Protein AF-A0A931AX18-F1 (afdb_monomer_lite)

pLDDT: mean 84.77, std 10.72, range [39.94, 97.12]

Sequence (201 aa):
MEMSHFSVTVCLPPTSPQQLREALDAVMAPFDINATDDWNPDGQWDRWCIDAGDEDRFAVRPEYDGDPRLILQATCPNGDPRGRLPLRCDGGPRGLLDFHATREAAVGRARARWQAEQEDFARLVADYPSAEPLTAFLERHRGSSGGYPREQAVADHHAQPLVRALSHRSAWDRYPHLGLWVLGPDSDPITRFTRDPQADL

Organism: NCBI:txid2789292

Foldseek 3Di:
DPDDDDDDDDDDDDDALVCVVVRCCVVQLLQAQVNDPVGRPNHDDPDDDQACDLQQFFFFDQVCWPPNQFAADQADPVRHGRDDDTRGGSDGPPVGTDVVVSVVSVVVVVVVLLVLLLVLLVVLCVVFPDADWLVVLVVVCVPDPPPRHNLNSLVVRCPGPSNVCLQDPVSCVVRVSNDDDNQDSPRTVNCVNPDDPVVPD

Structure (mmCIF, N/CA/C/O backbone):
data_AF-A0A931AX18-F1
#
_entry.id   AF-A0A931AX18-F1
#
loop_
_atom_site.group_PDB
_atom_site.id
_atom_site.type_symbol
_atom_site.label_atom_id
_atom_site.label_alt_id
_atom_site.label_comp_id
_atom_site.label_asym_id
_atom_site.label_entity_id
_atom_site.label_seq_id
_atom_site.pdbx_PDB_ins_code
_atom_site.Cartn_x
_atom_site.Cartn_y
_atom_site.Cartn_z
_atom_site.occupancy
_atom_site.B_iso_or_equiv
_atom_site.auth_seq_id
_atom_site.auth_comp_id
_atom_site.auth_asym_id
_atom_site.auth_atom_id
_atom_site.pdbx_PDB_model_num
ATOM 1 N N . MET A 1 1 ? 9.719 20.079 1.136 1.00 39.94 1 MET A N 1
ATOM 2 C CA . MET A 1 1 ? 9.992 19.009 2.111 1.00 39.94 1 MET A CA 1
ATOM 3 C C . MET A 1 1 ? 9.111 17.850 1.724 1.00 39.94 1 MET A C 1
ATOM 5 O O . MET A 1 1 ? 7.904 18.031 1.654 1.00 39.94 1 MET A O 1
ATOM 9 N N . GLU A 1 2 ? 9.712 16.734 1.346 1.00 40.12 2 GLU A N 1
ATOM 10 C CA . GLU A 1 2 ? 8.988 15.488 1.119 1.00 40.12 2 GLU A CA 1
ATOM 11 C C . GLU A 1 2 ? 8.571 14.963 2.501 1.00 40.12 2 GLU A C 1
ATOM 13 O O . GLU A 1 2 ? 9.421 14.783 3.369 1.00 40.12 2 GLU A O 1
ATOM 18 N N . MET A 1 3 ? 7.264 14.855 2.751 1.00 52.56 3 MET A N 1
ATOM 19 C CA . MET A 1 3 ? 6.732 14.348 4.019 1.00 52.56 3 MET A CA 1
ATOM 20 C C . MET A 1 3 ? 6.848 12.826 3.985 1.00 52.56 3 MET A C 1
ATOM 22 O O . MET A 1 3 ? 6.086 12.153 3.289 1.00 52.56 3 MET A O 1
ATOM 26 N N . SER A 1 4 ? 7.832 12.277 4.690 1.00 68.75 4 SER A N 1
ATOM 27 C CA . SER A 1 4 ? 7.967 10.832 4.844 1.00 68.75 4 SER A CA 1
ATOM 28 C C . SER A 1 4 ? 6.885 10.322 5.798 1.00 68.75 4 SER A C 1
ATOM 30 O O . SER A 1 4 ? 6.943 10.579 6.998 1.00 68.75 4 SER A O 1
ATOM 32 N N . HIS A 1 5 ? 5.904 9.590 5.277 1.00 69.56 5 HIS A N 1
ATOM 33 C CA . HIS A 1 5 ? 4.962 8.833 6.098 1.00 69.56 5 HIS A CA 1
ATOM 34 C C . HIS A 1 5 ? 5.502 7.419 6.313 1.00 69.56 5 HIS A C 1
ATOM 36 O O . HIS A 1 5 ? 6.007 6.796 5.379 1.00 69.56 5 HIS A O 1
ATOM 42 N N . PHE A 1 6 ? 5.363 6.889 7.525 1.00 75.19 6 PHE A N 1
ATOM 43 C CA . PHE A 1 6 ? 5.688 5.499 7.826 1.00 75.19 6 PHE A CA 1
ATOM 44 C C . PHE A 1 6 ? 4.586 4.864 8.671 1.00 75.19 6 PHE A C 1
ATOM 46 O O . PHE A 1 6 ? 3.972 5.508 9.520 1.00 75.19 6 PHE A O 1
ATOM 53 N N . SER A 1 7 ? 4.315 3.588 8.412 1.00 78.56 7 SER A N 1
ATOM 54 C CA . SER A 1 7 ? 3.348 2.806 9.178 1.00 78.56 7 SER A CA 1
ATOM 55 C C . SER A 1 7 ? 4.063 2.072 10.306 1.00 78.56 7 SER A C 1
ATOM 57 O O . SER A 1 7 ? 5.027 1.346 10.065 1.00 78.56 7 SER A O 1
ATOM 59 N N . VAL A 1 8 ? 3.563 2.220 11.531 1.00 78.94 8 VAL A N 1
ATOM 60 C CA . VAL A 1 8 ? 4.027 1.459 12.698 1.00 78.94 8 VAL A CA 1
ATOM 61 C C . VAL A 1 8 ? 2.924 0.534 13.193 1.00 78.94 8 VAL A C 1
ATOM 63 O O . VAL A 1 8 ? 1.744 0.876 13.157 1.00 78.94 8 VAL A O 1
ATOM 66 N N . THR A 1 9 ? 3.306 -0.649 13.668 1.00 81.50 9 THR A N 1
ATOM 67 C CA . THR A 1 9 ? 2.391 -1.553 14.375 1.00 81.50 9 THR A CA 1
ATOM 68 C C . THR A 1 9 ? 2.680 -1.471 15.865 1.00 81.50 9 THR A C 1
ATOM 70 O O . THR A 1 9 ? 3.796 -1.756 16.293 1.00 81.50 9 THR A O 1
ATOM 73 N N . VAL A 1 10 ? 1.669 -1.112 16.656 1.00 80.06 10 VAL A N 1
ATOM 74 C CA . VAL A 1 10 ? 1.776 -0.993 18.114 1.00 80.06 10 VAL A CA 1
ATOM 75 C C . VAL A 1 10 ? 0.954 -2.093 18.781 1.00 80.06 10 VAL A C 1
ATOM 77 O O . VAL A 1 10 ? -0.206 -2.310 18.436 1.00 80.06 10 VAL A O 1
ATOM 80 N N . CYS A 1 11 ? 1.552 -2.787 19.750 1.00 78.19 11 CYS A N 1
ATOM 81 C CA . CYS A 1 11 ? 0.862 -3.774 20.579 1.00 78.19 11 CYS A CA 1
ATOM 82 C C . CYS A 1 11 ? 0.547 -3.160 21.944 1.00 78.19 11 CYS A C 1
ATOM 84 O O . CYS A 1 11 ? 1.459 -2.852 22.707 1.00 78.19 11 CYS A O 1
ATOM 86 N N . LEU A 1 12 ? -0.739 -3.006 22.254 1.00 83.06 12 LEU A N 1
ATOM 87 C CA . LEU A 1 12 ? -1.209 -2.485 23.537 1.00 83.06 12 LEU A CA 1
ATOM 88 C C . LEU A 1 12 ? -1.760 -3.617 24.418 1.00 83.06 12 LEU A C 1
ATOM 90 O O . LEU A 1 12 ? -2.259 -4.617 23.886 1.00 83.06 12 LEU A O 1
ATOM 94 N N . PRO A 1 13 ? -1.715 -3.478 25.758 1.00 84.44 13 PRO A N 1
ATOM 95 C CA . PRO A 1 13 ? -2.526 -4.317 26.638 1.00 84.44 13 PRO A CA 1
ATOM 96 C C . PRO A 1 13 ? -4.025 -4.138 26.318 1.00 84.44 13 PRO A C 1
ATOM 98 O O . PRO A 1 13 ? -4.392 -3.254 25.546 1.00 84.44 13 PRO A O 1
ATOM 101 N N . PRO A 1 14 ? -4.929 -4.955 26.890 1.00 83.25 14 PRO A N 1
ATOM 102 C CA . PRO A 1 14 ? -6.364 -4.739 26.728 1.00 83.25 14 PRO A CA 1
ATOM 103 C C . PRO A 1 14 ? -6.768 -3.312 27.140 1.00 83.25 14 PRO A C 1
ATOM 105 O O . PRO A 1 14 ? -6.784 -2.978 28.323 1.00 83.25 14 PRO A O 1
ATOM 108 N N . THR A 1 15 ? -7.094 -2.476 26.154 1.00 85.88 15 THR A N 1
ATOM 109 C CA . THR A 1 15 ? -7.413 -1.054 26.330 1.00 85.88 15 THR A CA 1
ATOM 110 C C . THR A 1 15 ? -8.822 -0.785 25.817 1.00 85.88 15 THR A C 1
ATOM 112 O O . THR A 1 15 ? -9.213 -1.271 24.753 1.00 85.88 15 THR A O 1
ATOM 115 N N . SER A 1 16 ? -9.609 -0.024 26.579 1.00 85.44 16 SER A N 1
ATOM 116 C CA . SER A 1 16 ? -10.924 0.416 26.111 1.00 85.44 16 SER A CA 1
ATOM 117 C C . SER A 1 16 ? -10.768 1.405 24.944 1.00 85.44 16 SER A C 1
ATOM 119 O O . SER A 1 16 ? -9.814 2.184 24.936 1.00 85.44 16 SER A O 1
ATOM 121 N N . PRO A 1 17 ? -11.690 1.443 23.968 1.00 83.38 17 PRO A N 1
ATOM 122 C CA . PRO A 1 17 ? -11.614 2.410 22.870 1.00 83.38 17 PRO A CA 1
ATOM 123 C C . PRO A 1 17 ? -11.510 3.864 23.347 1.00 83.38 17 PRO A C 1
ATOM 125 O O . PRO A 1 17 ? -10.860 4.676 22.697 1.00 83.38 17 PRO A O 1
ATOM 128 N N . GLN A 1 18 ? -12.112 4.188 24.496 1.00 84.88 18 GLN A N 1
ATOM 129 C CA . GLN A 1 18 ? -12.074 5.524 25.095 1.00 84.88 18 GLN A CA 1
ATOM 130 C C . GLN A 1 18 ? -10.668 5.911 25.580 1.00 84.88 18 GLN A C 1
ATOM 132 O O . GLN A 1 18 ? -10.305 7.079 25.511 1.00 84.88 18 GLN A O 1
ATOM 137 N N . GLN A 1 19 ? -9.875 4.939 26.037 1.00 89.81 19 GLN A N 1
ATOM 138 C CA . GLN A 1 19 ? -8.502 5.136 26.523 1.00 89.81 19 GLN A CA 1
ATOM 139 C C . GLN A 1 19 ? -7.447 4.880 25.442 1.00 89.81 19 GLN A C 1
ATOM 141 O O . GLN A 1 19 ? -6.260 5.083 25.673 1.00 89.81 19 GLN A O 1
ATOM 146 N N . LEU A 1 20 ? -7.858 4.409 24.261 1.00 88.50 20 LEU A N 1
ATOM 147 C CA . LEU A 1 20 ? -6.939 3.991 23.208 1.00 88.50 20 LEU A CA 1
ATO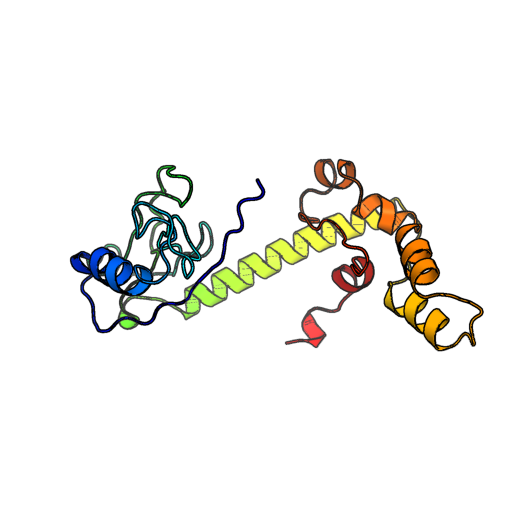M 148 C C . LEU A 1 20 ? -5.992 5.113 22.783 1.00 88.50 20 LEU A C 1
ATOM 150 O O . LEU A 1 20 ? -4.806 4.862 22.597 1.00 88.50 20 LEU A O 1
ATOM 154 N N . ARG A 1 21 ? -6.508 6.339 22.633 1.00 89.25 21 ARG A N 1
ATOM 155 C CA . ARG A 1 21 ? -5.678 7.479 22.229 1.00 89.25 21 ARG A CA 1
ATOM 156 C C . ARG A 1 21 ? -4.628 7.806 23.288 1.00 89.25 21 ARG A C 1
ATOM 158 O O . ARG A 1 21 ? -3.467 7.890 22.933 1.00 89.25 21 ARG A O 1
ATOM 165 N N . GLU A 1 22 ? -5.013 7.857 24.560 1.00 91.44 22 GLU A N 1
ATOM 166 C CA . GLU A 1 22 ? -4.081 8.074 25.674 1.00 91.44 22 GLU A CA 1
ATOM 167 C C . GLU A 1 22 ? -3.009 6.972 25.754 1.00 91.44 22 GLU A C 1
ATOM 169 O O . GLU A 1 22 ? -1.826 7.255 25.923 1.00 91.44 22 GLU A O 1
ATOM 174 N N . ALA A 1 23 ? -3.402 5.707 25.575 1.00 93.06 23 ALA A N 1
ATOM 175 C CA . ALA A 1 23 ? -2.461 4.591 25.568 1.00 93.06 23 ALA A CA 1
ATOM 176 C C . ALA A 1 23 ? -1.478 4.660 24.387 1.00 93.06 23 ALA A C 1
ATOM 178 O O . ALA A 1 23 ? -0.300 4.346 24.550 1.00 93.06 23 ALA A O 1
ATOM 179 N N . LEU A 1 24 ? -1.947 5.077 23.206 1.00 91.69 24 LEU A N 1
ATOM 180 C CA . LEU A 1 24 ? -1.084 5.306 22.049 1.00 91.69 24 LEU A CA 1
ATOM 181 C C . LEU A 1 24 ? -0.168 6.508 22.261 1.00 91.69 24 LEU A C 1
ATOM 183 O O . LEU A 1 24 ? 1.020 6.375 22.002 1.00 91.69 24 LEU A O 1
ATOM 187 N N . ASP A 1 25 ? -0.676 7.625 22.785 1.00 91.50 25 ASP A N 1
ATOM 188 C CA . ASP A 1 25 ? 0.137 8.797 23.125 1.00 91.50 25 ASP A CA 1
ATOM 189 C C . ASP A 1 25 ? 1.286 8.395 24.057 1.00 91.50 25 ASP A C 1
ATOM 191 O O . ASP A 1 25 ? 2.440 8.705 23.778 1.00 91.50 25 ASP A O 1
ATOM 195 N N . ALA A 1 26 ? 1.006 7.610 25.101 1.00 92.38 26 ALA A N 1
ATOM 196 C CA . ALA A 1 26 ? 2.028 7.140 26.034 1.00 92.38 26 ALA A CA 1
ATOM 197 C C . ALA A 1 26 ? 3.098 6.246 25.378 1.00 92.38 26 ALA A C 1
ATOM 199 O O . ALA A 1 26 ? 4.279 6.363 25.701 1.00 92.38 26 ALA A O 1
ATOM 200 N N . VAL A 1 27 ? 2.706 5.351 24.464 1.00 91.75 27 VAL A N 1
ATOM 201 C CA . VAL A 1 27 ? 3.651 4.456 23.769 1.00 91.75 27 VAL A CA 1
ATOM 202 C C . VAL A 1 27 ? 4.451 5.190 22.698 1.00 91.75 27 VAL A C 1
ATOM 204 O O . VAL A 1 27 ? 5.619 4.873 22.476 1.00 91.75 27 VAL A O 1
ATOM 207 N N . MET A 1 28 ? 3.832 6.160 22.032 1.00 90.44 28 MET A N 1
ATOM 208 C CA . MET A 1 28 ? 4.456 6.909 20.951 1.00 90.44 28 MET A CA 1
ATOM 209 C C . MET A 1 28 ? 5.371 8.016 21.483 1.00 90.44 28 MET A C 1
ATOM 211 O O . MET A 1 28 ? 6.372 8.306 20.827 1.00 90.44 28 MET A O 1
ATOM 215 N N . ALA A 1 29 ? 5.067 8.603 22.651 1.00 90.69 29 ALA A N 1
ATOM 216 C CA . ALA A 1 29 ? 5.736 9.779 23.224 1.00 90.69 29 ALA A CA 1
ATOM 217 C C . ALA A 1 29 ? 7.278 9.769 23.177 1.00 90.69 29 ALA A C 1
ATOM 219 O O . ALA A 1 29 ? 7.846 10.809 22.851 1.00 90.69 29 ALA A O 1
ATOM 220 N N . PRO A 1 30 ? 7.988 8.648 23.432 1.00 89.12 30 PRO A N 1
ATOM 221 C CA . PRO A 1 30 ? 9.452 8.630 23.349 1.00 89.12 30 PRO A CA 1
ATOM 222 C C . PRO A 1 30 ? 10.014 8.993 21.966 1.00 89.12 30 PRO A C 1
ATOM 224 O O . PRO A 1 30 ? 11.158 9.427 21.868 1.00 89.12 30 PRO A O 1
ATOM 227 N N . PHE A 1 31 ? 9.219 8.821 20.908 1.00 89.00 31 PHE A N 1
ATOM 228 C CA . PHE A 1 31 ? 9.617 9.066 19.524 1.00 89.00 31 PHE A CA 1
ATOM 229 C C . PHE A 1 31 ? 9.016 10.362 18.950 1.00 89.00 31 PHE A C 1
ATOM 231 O O . PHE A 1 31 ? 9.147 10.598 17.749 1.00 89.00 31 PHE A O 1
ATOM 238 N N . ASP A 1 32 ? 8.362 11.195 19.766 1.00 90.12 32 ASP A N 1
ATOM 239 C CA . ASP A 1 32 ? 7.863 12.504 19.330 1.00 90.12 32 ASP A CA 1
ATOM 240 C C . ASP A 1 32 ? 9.031 13.485 19.189 1.00 90.12 32 ASP A C 1
ATOM 242 O O . ASP A 1 32 ? 9.752 13.755 20.153 1.00 90.12 32 ASP A O 1
ATOM 246 N N . ILE A 1 33 ? 9.218 14.037 17.993 1.00 89.62 33 ILE A N 1
ATOM 247 C CA . ILE A 1 33 ? 10.240 15.042 17.688 1.00 89.62 33 ILE A CA 1
ATOM 248 C C . ILE A 1 33 ? 9.994 16.366 18.426 1.00 89.62 33 ILE A C 1
ATOM 250 O O . ILE A 1 33 ? 10.937 17.115 18.684 1.00 89.62 33 ILE A O 1
ATOM 254 N N . ASN A 1 34 ? 8.740 16.618 18.808 1.00 88.88 34 ASN A N 1
ATOM 255 C CA . ASN A 1 34 ? 8.285 17.801 19.531 1.00 88.88 34 ASN A CA 1
ATOM 256 C C . ASN A 1 34 ? 8.182 17.565 21.051 1.00 88.88 34 ASN A C 1
ATOM 258 O O . ASN A 1 34 ? 7.614 18.397 21.754 1.00 88.88 34 ASN A O 1
ATOM 262 N N . ALA A 1 35 ? 8.704 16.446 21.579 1.00 86.12 35 ALA A N 1
ATOM 263 C CA . ALA A 1 35 ? 8.615 16.119 23.010 1.00 86.12 35 ALA A CA 1
ATOM 264 C C . ALA A 1 35 ? 9.348 17.110 23.935 1.00 86.12 35 ALA A C 1
ATOM 266 O O . ALA A 1 35 ? 9.103 17.122 25.142 1.00 86.12 35 ALA A O 1
ATOM 267 N N . THR A 1 36 ? 10.281 17.897 23.399 1.00 82.50 36 THR A N 1
ATOM 268 C CA . THR A 1 36 ? 11.092 18.869 24.139 1.00 82.50 36 THR A CA 1
ATOM 269 C C . THR A 1 36 ? 10.997 20.248 23.491 1.00 82.50 36 THR A C 1
ATOM 271 O O . THR A 1 36 ? 10.753 20.362 22.289 1.00 82.50 36 THR A O 1
ATOM 274 N N . ASP A 1 37 ? 11.247 21.298 24.279 1.00 81.50 37 ASP A N 1
ATOM 275 C CA . ASP A 1 37 ? 11.246 22.687 23.790 1.00 81.50 37 ASP A CA 1
ATOM 276 C C . ASP A 1 37 ? 12.308 22.926 22.695 1.00 81.50 37 ASP A C 1
ATOM 278 O O . ASP A 1 37 ? 12.097 23.725 21.784 1.00 81.50 37 ASP A O 1
ATOM 282 N N . ASP A 1 38 ? 13.423 22.189 22.762 1.00 78.88 38 ASP A N 1
ATOM 283 C CA . ASP A 1 38 ? 14.613 22.368 21.921 1.00 78.88 38 ASP A CA 1
ATOM 284 C C . ASP A 1 38 ? 14.852 21.208 20.931 1.00 78.88 38 ASP A C 1
ATOM 286 O O . ASP A 1 38 ? 15.988 21.029 20.493 1.00 78.88 38 ASP A O 1
ATOM 290 N N . TRP A 1 39 ? 13.804 20.449 20.561 1.00 82.06 39 TRP A N 1
ATOM 291 C CA . TRP A 1 39 ? 13.826 19.277 19.656 1.00 82.06 39 TRP A CA 1
ATOM 292 C C . TRP A 1 39 ? 14.352 17.966 20.283 1.00 82.06 39 TRP A C 1
ATOM 294 O O . TRP A 1 39 ? 15.377 17.936 20.971 1.00 82.06 39 TRP A O 1
ATOM 304 N N . ASN A 1 40 ? 13.625 16.858 20.068 1.00 84.75 40 ASN A N 1
ATOM 305 C CA . ASN A 1 40 ? 13.980 15.533 20.592 1.00 84.75 40 ASN A CA 1
ATOM 306 C C . ASN A 1 40 ? 14.910 14.790 19.611 1.00 84.75 40 ASN A C 1
ATOM 308 O O . ASN A 1 40 ? 14.454 14.421 18.524 1.00 84.75 40 ASN A O 1
ATOM 312 N N . PRO A 1 41 ? 16.174 14.504 19.983 1.00 84.00 41 PRO A N 1
ATOM 313 C CA . PRO A 1 41 ? 17.134 13.848 19.096 1.00 84.00 41 PRO A CA 1
ATOM 314 C C . PRO A 1 41 ? 16.797 12.401 18.736 1.00 84.00 41 PRO A C 1
ATOM 316 O O . PRO A 1 41 ? 17.261 11.920 17.704 1.00 84.00 41 PRO A O 1
ATOM 319 N N . ASP A 1 42 ? 15.982 11.730 19.549 1.00 84.38 42 ASP A N 1
ATOM 320 C CA . ASP A 1 42 ? 15.505 10.368 19.290 1.00 84.38 42 ASP A CA 1
ATOM 321 C C . ASP A 1 42 ? 14.116 10.356 18.620 1.00 84.38 42 ASP A C 1
ATOM 323 O O . ASP A 1 42 ? 13.555 9.292 18.330 1.00 84.38 42 ASP A O 1
ATOM 327 N N . GLY A 1 43 ? 13.554 11.543 18.367 1.00 83.56 43 GLY A N 1
ATOM 328 C CA . GLY A 1 43 ? 12.257 11.730 17.741 1.00 83.56 43 GLY A CA 1
ATOM 329 C C . GLY A 1 43 ? 12.249 11.307 16.273 1.00 83.56 43 GLY A C 1
ATOM 330 O O . GLY A 1 43 ? 13.167 11.600 15.509 1.00 83.56 43 GLY A O 1
ATOM 331 N N . GLN A 1 44 ? 11.187 10.619 15.866 1.00 86.44 44 GLN A N 1
ATOM 332 C CA . GLN A 1 44 ? 11.000 10.101 14.507 1.00 86.44 44 GLN A CA 1
ATOM 333 C C . GLN A 1 44 ? 9.693 10.568 13.868 1.00 86.44 44 GLN A C 1
ATOM 335 O O . GLN A 1 44 ? 9.537 10.448 12.655 1.00 86.44 44 GLN A O 1
ATOM 340 N N . TRP A 1 45 ? 8.752 11.091 14.653 1.00 86.75 45 TRP A N 1
ATOM 341 C CA . TRP A 1 45 ? 7.466 11.578 14.165 1.00 86.75 45 TRP A CA 1
ATOM 342 C C . TRP A 1 45 ? 7.118 12.924 14.794 1.00 86.75 45 TRP A C 1
ATOM 344 O O . TRP A 1 45 ? 7.524 13.219 15.909 1.00 86.75 45 TRP A O 1
ATOM 354 N N . ASP A 1 46 ? 6.340 13.727 14.078 1.00 84.81 46 ASP A N 1
ATOM 355 C CA . ASP A 1 46 ? 5.758 14.992 14.542 1.00 84.81 46 ASP A CA 1
ATOM 356 C C . ASP A 1 46 ? 4.235 14.905 14.736 1.00 84.81 46 ASP A C 1
ATOM 358 O O . ASP A 1 46 ? 3.635 15.722 15.434 1.00 84.81 46 ASP A O 1
ATOM 362 N N . ARG A 1 47 ? 3.600 13.887 14.140 1.00 86.06 47 ARG A N 1
ATOM 363 C CA . ARG A 1 47 ? 2.199 13.524 14.350 1.00 86.06 47 ARG A CA 1
ATOM 364 C C . ARG A 1 47 ? 1.948 12.035 14.104 1.00 86.06 47 ARG A C 1
ATOM 366 O O . ARG A 1 47 ? 2.565 11.424 13.235 1.00 86.06 47 ARG A O 1
ATOM 373 N N . TRP A 1 48 ? 0.944 11.476 14.783 1.00 87.50 48 TRP A N 1
ATOM 374 C CA . TRP A 1 48 ? 0.410 10.143 14.493 1.00 87.50 48 TRP A CA 1
ATOM 375 C C . TRP A 1 48 ? -1.122 10.147 14.338 1.00 87.50 48 TRP A C 1
ATOM 377 O O . TRP A 1 48 ? -1.831 11.054 14.782 1.00 87.50 48 TRP A O 1
ATOM 387 N N . CYS A 1 49 ? -1.650 9.117 13.677 1.00 85.94 49 CYS A N 1
ATOM 388 C CA . CYS A 1 49 ? -3.079 8.806 13.642 1.00 85.94 49 CYS A CA 1
ATOM 389 C C . CYS A 1 49 ? -3.269 7.285 13.562 1.00 85.94 49 CYS A C 1
ATOM 391 O O . CYS A 1 49 ? -2.372 6.573 13.116 1.00 85.94 49 CYS A O 1
ATOM 393 N N . ILE A 1 50 ? -4.418 6.781 14.018 1.00 86.00 50 ILE A N 1
ATOM 394 C CA . ILE A 1 50 ? -4.812 5.401 13.717 1.00 86.00 50 ILE A CA 1
ATOM 395 C C . ILE A 1 50 ? -5.350 5.413 12.297 1.00 86.00 50 ILE A C 1
ATOM 397 O O . ILE A 1 50 ? -6.225 6.217 11.988 1.00 86.00 50 ILE A O 1
ATOM 401 N N . ASP A 1 51 ? -4.869 4.511 11.460 1.00 80.38 51 ASP A N 1
ATOM 402 C CA . ASP A 1 51 ? -5.420 4.349 10.130 1.00 80.38 51 ASP A CA 1
ATOM 403 C C . ASP A 1 51 ? -5.407 2.875 9.732 1.00 80.38 51 ASP A C 1
ATOM 405 O O . ASP A 1 51 ? -4.389 2.199 9.861 1.00 80.38 51 ASP A O 1
ATOM 409 N N . ALA A 1 52 ? -6.551 2.382 9.261 1.00 74.81 52 ALA A N 1
ATOM 410 C CA . ALA A 1 52 ? -6.652 1.090 8.593 1.00 74.81 52 ALA A CA 1
ATOM 411 C C . ALA A 1 52 ? -6.629 1.237 7.062 1.00 74.81 52 ALA A C 1
ATOM 413 O O . ALA A 1 52 ? -6.899 0.266 6.373 1.00 74.81 52 ALA A O 1
ATOM 414 N N . GLY A 1 53 ? -6.338 2.433 6.539 1.00 69.94 53 GLY A N 1
ATOM 415 C CA . GLY A 1 53 ? -6.433 2.802 5.129 1.00 69.94 53 GLY A CA 1
ATOM 416 C C . GLY A 1 53 ? -7.865 3.161 4.720 1.00 69.94 53 GLY A C 1
ATOM 417 O O . GLY A 1 53 ? -8.842 2.647 5.269 1.00 69.94 53 GLY A O 1
ATOM 418 N N . ASP A 1 54 ? -8.015 4.064 3.747 1.00 63.97 54 ASP A N 1
ATOM 419 C CA . ASP A 1 54 ? -9.340 4.536 3.312 1.00 63.97 54 ASP A CA 1
ATOM 420 C C . ASP A 1 54 ? -10.187 3.437 2.660 1.00 63.97 54 ASP A C 1
ATOM 422 O O . ASP A 1 54 ? -11.396 3.374 2.897 1.00 63.97 54 ASP A O 1
ATOM 426 N N . GLU A 1 55 ? -9.547 2.523 1.930 1.00 65.25 55 GLU A N 1
ATOM 427 C CA . GLU A 1 55 ? -10.189 1.359 1.304 1.00 65.25 55 GLU A CA 1
ATOM 428 C C . GLU A 1 55 ? -9.981 0.051 2.088 1.00 65.25 55 GLU A C 1
ATOM 430 O O . GLU A 1 55 ? -10.621 -0.964 1.797 1.00 65.25 55 GLU A O 1
ATOM 435 N N . ASP A 1 56 ? -9.113 0.072 3.102 1.00 72.56 56 ASP A N 1
ATOM 436 C CA . ASP A 1 56 ? -8.568 -1.118 3.768 1.00 72.56 56 ASP A CA 1
ATOM 437 C C . ASP A 1 56 ? -9.106 -1.338 5.192 1.00 72.56 56 ASP A C 1
ATOM 439 O O . ASP A 1 56 ? -8.663 -2.239 5.908 1.00 72.56 56 ASP A O 1
ATOM 443 N N . ARG A 1 57 ? -10.145 -0.585 5.579 1.00 88.44 57 ARG A N 1
ATOM 444 C CA . ARG A 1 57 ? -10.835 -0.764 6.864 1.00 88.44 57 ARG A CA 1
ATOM 445 C C . ARG A 1 57 ? -11.287 -2.208 7.075 1.00 88.44 57 ARG A C 1
ATOM 447 O O . ARG A 1 57 ? -11.809 -2.862 6.167 1.00 88.44 57 ARG A O 1
ATOM 454 N N . PHE A 1 58 ? -11.157 -2.675 8.313 1.00 91.94 58 PHE A N 1
ATOM 455 C CA . PHE A 1 58 ? -11.541 -4.026 8.702 1.00 91.94 58 PHE A CA 1
ATOM 456 C C . PHE A 1 58 ? -13.041 -4.232 8.531 1.00 91.94 58 PHE A C 1
ATOM 458 O O . PHE A 1 58 ? -13.845 -3.386 8.930 1.00 91.94 58 PHE A O 1
ATOM 465 N N . ALA A 1 59 ? -13.420 -5.377 7.967 1.00 94.44 59 ALA A N 1
ATOM 466 C CA . ALA A 1 59 ? -14.804 -5.813 7.969 1.00 94.44 59 ALA A CA 1
ATOM 467 C C . ALA A 1 59 ? -15.251 -6.133 9.400 1.00 94.44 59 ALA A C 1
ATOM 469 O O . ALA A 1 59 ? -14.527 -6.761 10.175 1.00 94.44 59 ALA A O 1
ATOM 470 N N . VAL A 1 60 ? -16.459 -5.694 9.735 1.00 95.81 60 VAL A N 1
ATOM 471 C CA . VAL A 1 60 ? -17.129 -5.972 11.007 1.00 95.81 60 VAL A CA 1
ATOM 472 C C . VAL A 1 60 ? -18.123 -7.100 10.773 1.00 95.81 60 VAL A C 1
ATOM 474 O O . VAL A 1 60 ? -18.806 -7.113 9.746 1.00 95.81 60 VAL A O 1
ATOM 477 N N . ARG A 1 61 ? -18.222 -8.044 11.714 1.00 97.12 61 ARG A N 1
ATOM 478 C CA . ARG A 1 61 ? -19.260 -9.077 11.625 1.00 97.12 61 ARG A CA 1
ATOM 479 C C . ARG A 1 61 ? -20.645 -8.423 11.738 1.00 97.12 61 ARG A C 1
ATOM 481 O O . ARG A 1 61 ? -20.812 -7.565 12.607 1.00 97.12 61 ARG A O 1
ATOM 488 N N . PRO A 1 62 ? -21.632 -8.802 10.910 1.00 95.81 62 PRO A N 1
ATOM 489 C CA . PRO A 1 62 ? -22.924 -8.113 10.849 1.00 95.81 62 PRO A CA 1
ATOM 490 C C . PRO A 1 62 ? -23.637 -7.935 12.197 1.00 95.81 62 PRO A C 1
ATOM 492 O O . PRO A 1 62 ? -24.249 -6.899 12.437 1.00 95.81 62 PRO A O 1
ATOM 495 N N . GLU A 1 63 ? -23.529 -8.908 13.100 1.00 96.50 63 GLU A N 1
ATOM 496 C CA . GLU A 1 63 ? -24.137 -8.879 14.433 1.00 96.50 63 GLU A CA 1
ATOM 497 C C . GLU A 1 63 ? -23.521 -7.850 15.401 1.00 96.50 63 GLU A C 1
ATOM 499 O O . GLU A 1 63 ? -24.100 -7.583 16.454 1.00 96.50 63 GLU A O 1
ATOM 504 N N . TYR A 1 64 ? -22.368 -7.270 15.057 1.00 96.00 64 TYR A N 1
ATOM 505 C CA . TYR A 1 64 ? -21.669 -6.255 15.852 1.00 96.00 64 TYR A CA 1
ATOM 506 C C . TYR A 1 64 ? -21.633 -4.887 15.169 1.00 96.00 64 TYR A C 1
ATOM 508 O O . TYR A 1 64 ? -20.834 -4.032 15.556 1.00 96.00 64 TYR A O 1
ATOM 516 N N . ASP A 1 65 ? -22.476 -4.655 14.160 1.00 93.06 65 ASP A N 1
ATOM 517 C CA . ASP A 1 65 ? -22.552 -3.342 13.528 1.00 93.06 65 ASP A CA 1
ATOM 518 C C . ASP A 1 65 ? -22.888 -2.255 14.560 1.00 93.06 65 ASP A C 1
ATOM 520 O O . ASP A 1 65 ? -23.853 -2.347 15.320 1.00 93.06 65 ASP A O 1
ATOM 524 N N . GLY A 1 66 ? -22.049 -1.223 14.611 1.00 90.56 66 GLY A N 1
ATOM 525 C CA . GLY A 1 66 ? -22.172 -0.139 15.581 1.00 90.56 66 GLY A CA 1
ATOM 526 C C . GLY A 1 66 ? -21.800 -0.481 17.029 1.00 90.56 66 GLY A C 1
ATOM 527 O O . GLY A 1 66 ? -22.052 0.358 17.894 1.00 90.56 66 GLY A O 1
ATOM 528 N N . ASP A 1 67 ? -21.190 -1.639 17.313 1.00 93.75 67 ASP A N 1
ATOM 529 C CA . ASP A 1 67 ? -20.687 -1.954 18.658 1.00 93.75 67 ASP A CA 1
ATOM 530 C C . ASP A 1 67 ? -19.727 -0.840 19.140 1.00 93.75 67 ASP A C 1
ATOM 532 O O . ASP A 1 67 ? -18.789 -0.479 18.419 1.00 93.75 67 ASP A O 1
ATOM 536 N N . PRO A 1 68 ? -19.925 -0.277 20.350 1.00 91.88 68 PRO A N 1
ATOM 537 C CA . PRO A 1 68 ? -19.138 0.855 20.848 1.00 91.88 68 PRO A CA 1
ATOM 538 C C . PRO A 1 68 ? -17.664 0.513 21.102 1.00 91.88 68 PRO A C 1
ATOM 540 O O . PRO A 1 68 ? -16.871 1.405 21.403 1.00 91.88 68 PRO A O 1
ATOM 543 N N . ARG A 1 69 ? -17.288 -0.770 21.019 1.00 91.12 69 ARG A N 1
ATOM 544 C CA . ARG A 1 69 ? -15.899 -1.228 21.105 1.00 91.12 69 ARG A CA 1
ATOM 545 C C . ARG A 1 69 ? -15.145 -1.140 19.780 1.00 91.12 69 ARG A C 1
ATOM 547 O O . ARG A 1 69 ? -13.934 -1.354 19.771 1.00 91.12 69 ARG A O 1
ATOM 554 N N . LEU A 1 70 ? -15.833 -0.861 18.675 1.00 91.50 70 LEU A N 1
ATOM 555 C CA . LEU A 1 70 ? -15.205 -0.634 17.378 1.00 91.50 70 LEU A CA 1
ATOM 556 C C . LEU A 1 70 ? -14.532 0.739 17.347 1.00 91.50 70 LEU A C 1
ATOM 558 O O . LEU A 1 70 ? -15.070 1.732 17.834 1.00 91.50 70 LEU A O 1
ATOM 562 N N . ILE A 1 71 ? -13.354 0.793 16.737 1.00 90.12 71 ILE A N 1
ATOM 563 C CA . ILE A 1 71 ? -12.588 2.020 16.546 1.00 90.12 71 ILE A CA 1
ATOM 564 C C . ILE A 1 71 ? -13.027 2.637 15.222 1.00 90.12 71 ILE A C 1
ATOM 566 O O . ILE A 1 71 ? -12.937 2.002 14.171 1.00 90.12 71 ILE A O 1
ATOM 570 N N . LEU A 1 72 ? -13.510 3.875 15.286 1.00 89.00 72 LEU A N 1
ATOM 571 C CA . LEU A 1 72 ? -13.934 4.661 14.133 1.00 89.00 72 LEU A CA 1
ATOM 572 C C . LEU A 1 72 ? -13.266 6.032 14.211 1.00 89.00 72 LEU A C 1
ATOM 574 O O . LEU A 1 72 ? -13.595 6.841 15.078 1.00 89.00 72 LEU A O 1
ATOM 578 N N . GLN A 1 73 ? -12.319 6.288 13.318 1.00 86.50 73 GLN A N 1
ATOM 579 C CA . GLN A 1 73 ? -11.690 7.588 13.171 1.00 86.50 73 GLN A CA 1
ATOM 580 C C . GLN A 1 73 ? -12.640 8.538 12.455 1.00 86.50 73 GLN A C 1
ATOM 582 O O . GLN A 1 73 ? -13.170 8.235 11.387 1.00 86.50 73 GLN A O 1
ATOM 587 N N . ALA A 1 74 ? -12.850 9.702 13.066 1.00 85.12 74 ALA A N 1
ATOM 588 C CA . ALA A 1 74 ? -13.708 10.744 12.515 1.00 85.12 74 ALA A CA 1
ATOM 589 C C . ALA A 1 74 ? -13.028 11.535 11.387 1.00 85.12 74 ALA A C 1
ATOM 591 O O . ALA A 1 74 ? -13.716 12.193 10.608 1.00 85.12 74 ALA A O 1
ATOM 592 N N . THR A 1 75 ? -11.697 11.487 11.303 1.00 84.75 75 THR A N 1
ATOM 593 C CA . THR A 1 75 ? -10.907 12.236 10.324 1.00 84.75 75 THR A CA 1
ATOM 594 C C . THR A 1 75 ? -9.808 11.380 9.710 1.00 84.75 75 THR A C 1
ATOM 596 O O . THR A 1 75 ? -9.279 10.467 10.345 1.00 84.75 75 THR A O 1
ATOM 599 N N . CYS A 1 76 ? -9.474 11.682 8.460 1.00 80.56 76 CYS A N 1
ATOM 600 C CA . CYS A 1 76 ? -8.311 11.141 7.772 1.00 80.56 76 CYS A CA 1
ATOM 601 C C . CYS A 1 76 ? -7.015 11.770 8.331 1.00 80.56 76 CYS A C 1
ATOM 603 O O . CYS A 1 76 ? -7.065 12.803 9.015 1.00 80.56 76 CYS A O 1
ATOM 605 N N . PRO A 1 77 ? -5.828 11.204 8.031 1.00 75.12 77 PRO A N 1
ATOM 606 C CA . PRO A 1 77 ? -4.549 11.772 8.467 1.00 75.12 77 PRO A CA 1
ATOM 607 C C . PRO A 1 77 ? -4.366 13.244 8.055 1.00 75.12 77 PRO A C 1
ATOM 609 O O . PRO A 1 77 ? -3.838 14.050 8.819 1.00 75.12 77 PRO A O 1
ATOM 612 N N . ASN A 1 78 ? -4.873 13.641 6.886 1.00 78.75 78 ASN A N 1
ATOM 613 C CA . ASN A 1 78 ? -4.830 15.023 6.395 1.00 78.75 78 ASN A CA 1
ATOM 614 C C . ASN A 1 78 ? -5.809 15.985 7.110 1.00 78.75 78 ASN A C 1
ATOM 616 O O . ASN A 1 78 ? -5.755 17.186 6.871 1.00 78.75 78 ASN A O 1
ATOM 620 N N . GLY A 1 79 ? -6.657 15.483 8.015 1.00 81.62 79 GLY A N 1
ATOM 621 C CA . GLY A 1 79 ? -7.640 16.267 8.765 1.00 81.62 79 GLY A CA 1
ATOM 622 C C . GLY A 1 79 ? -9.037 16.309 8.144 1.00 81.62 79 GLY A C 1
ATOM 623 O O . GLY A 1 79 ? -9.961 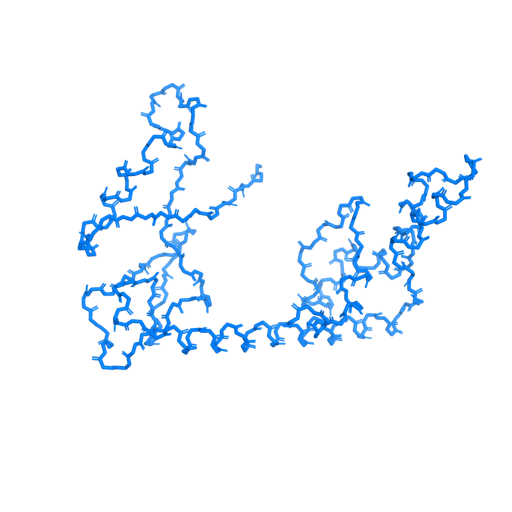16.780 8.806 1.00 81.62 79 GLY A O 1
ATOM 624 N N . ASP A 1 80 ? -9.219 15.781 6.932 1.00 84.62 80 ASP A N 1
ATOM 625 C CA . ASP A 1 80 ? -10.526 15.770 6.279 1.00 84.62 80 ASP A CA 1
ATOM 626 C C . ASP A 1 80 ? -11.518 14.862 7.022 1.00 84.62 80 ASP A C 1
ATOM 628 O O . ASP A 1 80 ? -11.115 13.838 7.588 1.00 84.62 80 ASP A O 1
ATOM 632 N N . PRO A 1 81 ? -12.824 15.193 7.025 1.00 85.69 81 PRO A N 1
ATOM 633 C CA . PRO A 1 81 ? -13.846 14.329 7.594 1.00 85.69 81 PRO A CA 1
ATOM 634 C C . PRO A 1 81 ? -13.833 12.950 6.942 1.00 85.69 81 PRO A C 1
ATOM 636 O O . PRO A 1 81 ? -13.902 12.813 5.719 1.00 85.69 81 PRO A O 1
ATOM 639 N N . ARG A 1 82 ? -13.816 11.912 7.773 1.00 84.56 82 ARG A N 1
ATOM 640 C CA . ARG A 1 82 ? -13.798 10.529 7.315 1.00 84.56 82 ARG A CA 1
ATOM 641 C C . ARG A 1 82 ? -15.212 9.961 7.307 1.00 84.56 82 ARG A C 1
ATOM 643 O O . ARG A 1 82 ? -15.879 9.878 8.337 1.00 84.56 82 ARG A O 1
ATOM 650 N N . GLY A 1 83 ? -15.678 9.548 6.130 1.00 81.69 83 GLY A N 1
ATOM 651 C CA . GLY A 1 83 ? -17.005 8.950 5.971 1.00 81.69 83 GLY A CA 1
ATOM 652 C C . GLY A 1 83 ? -17.141 7.635 6.744 1.00 81.69 83 GLY A C 1
ATOM 653 O O . GLY A 1 83 ? -16.219 6.811 6.751 1.00 81.69 83 GLY A O 1
ATOM 654 N N . ARG A 1 84 ? -18.299 7.414 7.379 1.00 81.81 84 ARG A N 1
ATOM 655 C CA . ARG A 1 84 ? -18.631 6.131 8.012 1.00 81.81 84 ARG A CA 1
ATOM 656 C C . ARG A 1 84 ? -19.038 5.134 6.929 1.00 81.81 84 ARG A C 1
ATOM 658 O O . ARG A 1 84 ? -19.950 5.403 6.153 1.00 81.81 84 ARG A O 1
ATOM 665 N N . LEU A 1 85 ? -18.365 3.990 6.893 1.00 85.00 85 LEU A N 1
ATOM 666 C CA . LEU A 1 85 ? -18.665 2.910 5.960 1.00 85.00 85 LEU A CA 1
ATOM 667 C C . LEU A 1 85 ? -19.456 1.815 6.701 1.00 85.00 85 LEU A C 1
ATOM 669 O O . LEU A 1 85 ? -19.036 1.422 7.793 1.00 85.00 85 LEU A O 1
ATOM 673 N N . PRO A 1 86 ? -20.586 1.326 6.157 1.00 88.06 86 PRO A N 1
ATOM 674 C CA . PRO A 1 86 ? -21.328 0.222 6.762 1.00 88.06 86 PRO A CA 1
ATOM 675 C C . PRO A 1 86 ? -20.441 -1.012 6.947 1.00 88.06 86 PRO A C 1
ATOM 677 O O . PRO A 1 86 ? -19.691 -1.371 6.037 1.00 88.06 86 PRO A O 1
ATOM 680 N N . LEU A 1 87 ? -20.536 -1.670 8.108 1.00 92.62 87 LEU A N 1
ATOM 681 C CA . LEU A 1 87 ? -19.773 -2.884 8.432 1.00 92.62 87 LEU A CA 1
ATOM 682 C C . LEU A 1 87 ? -18.251 -2.736 8.270 1.00 92.62 87 LEU A C 1
ATOM 684 O O . LEU A 1 87 ? -17.560 -3.687 7.886 1.00 92.62 87 LEU A O 1
ATOM 688 N N . ARG A 1 88 ? -17.716 -1.539 8.523 1.00 93.12 88 ARG A N 1
ATOM 689 C CA . ARG A 1 88 ? -16.283 -1.248 8.428 1.00 93.12 88 ARG A CA 1
ATOM 690 C C . ARG A 1 88 ? -15.807 -0.417 9.611 1.00 93.12 88 ARG A C 1
ATOM 692 O O . ARG A 1 88 ? -16.496 0.502 10.048 1.00 93.12 88 ARG A O 1
ATOM 699 N N . CYS A 1 89 ? -14.605 -0.715 10.092 1.00 92.12 89 CYS A N 1
ATOM 700 C CA . CYS A 1 89 ? -13.971 0.015 11.186 1.00 92.12 89 CYS A CA 1
ATOM 701 C C . CYS A 1 89 ? -12.451 0.109 11.020 1.00 92.12 89 CYS A C 1
ATOM 703 O O . CYS A 1 89 ? -11.843 -0.687 10.307 1.00 92.12 89 CYS A O 1
ATOM 705 N N . ASP A 1 90 ? -11.828 1.035 11.740 1.00 89.12 90 ASP A N 1
ATOM 706 C CA . ASP A 1 90 ? -10.370 1.196 11.770 1.00 89.12 90 ASP A CA 1
ATOM 707 C C . ASP A 1 90 ? -9.690 0.187 12.708 1.00 89.12 90 ASP A C 1
ATOM 709 O O . ASP A 1 90 ? -8.476 0.013 12.687 1.00 89.12 90 ASP A O 1
ATOM 713 N N . GLY A 1 91 ? -10.477 -0.517 13.523 1.00 89.19 91 GLY A N 1
ATOM 714 C CA . GLY A 1 91 ? -10.004 -1.597 14.376 1.00 89.19 91 GLY A CA 1
ATOM 715 C C . GLY A 1 91 ? -11.004 -1.956 15.468 1.00 89.19 91 GLY A C 1
ATOM 716 O O . GLY A 1 91 ? -12.112 -1.425 15.534 1.00 89.19 91 GLY A O 1
ATOM 717 N N . GLY A 1 92 ? -10.602 -2.861 16.352 1.00 89.44 92 GLY A N 1
ATOM 718 C CA . GLY A 1 92 ? -11.399 -3.263 17.504 1.00 89.44 92 GLY A CA 1
ATOM 719 C C . GLY A 1 92 ? -11.006 -4.645 18.020 1.00 89.44 92 GLY A C 1
ATOM 720 O O . GLY A 1 92 ? -10.068 -5.266 17.508 1.00 89.44 92 GLY A O 1
ATOM 721 N N . PRO A 1 93 ? -11.717 -5.160 19.036 1.00 89.62 93 PRO A N 1
ATOM 722 C CA . PRO A 1 93 ? -11.493 -6.506 19.535 1.00 89.62 93 PRO A CA 1
ATOM 723 C C . PRO A 1 93 ? -11.620 -7.551 18.421 1.00 89.62 93 PRO A C 1
ATOM 725 O O . PRO A 1 93 ? -12.605 -7.575 17.686 1.00 89.62 93 PRO A O 1
ATOM 728 N N . ARG A 1 94 ? -10.659 -8.483 18.360 1.00 90.38 94 ARG A N 1
ATOM 729 C CA . ARG A 1 94 ? -10.566 -9.530 17.324 1.00 90.38 94 ARG A CA 1
ATOM 730 C C . ARG A 1 94 ? -11.875 -10.298 17.094 1.00 90.38 94 ARG A C 1
ATOM 732 O O . ARG A 1 94 ? -12.158 -10.691 15.972 1.00 90.38 94 ARG A O 1
ATOM 739 N N . GLY A 1 95 ? -12.661 -10.521 18.151 1.00 92.19 95 GLY A N 1
ATOM 740 C CA . GLY A 1 95 ? -13.935 -11.245 18.079 1.00 92.19 95 GLY A CA 1
ATOM 741 C C . GLY A 1 95 ? -15.064 -10.502 17.354 1.00 92.19 95 GLY A C 1
ATOM 742 O O . GLY A 1 95 ? -16.031 -11.149 16.966 1.00 92.19 95 GLY A O 1
ATOM 743 N N . LEU A 1 96 ? -14.943 -9.183 17.162 1.00 95.19 96 LEU A N 1
ATOM 744 C CA . LEU A 1 96 ? -15.940 -8.362 16.460 1.00 95.19 96 LEU A CA 1
ATOM 745 C C . LEU A 1 96 ? -15.645 -8.225 14.963 1.00 95.19 96 LEU A C 1
ATOM 747 O O . LEU A 1 96 ? -16.521 -7.850 14.186 1.00 95.19 96 LEU A O 1
ATOM 751 N N . LEU A 1 97 ? -14.408 -8.521 14.566 1.00 94.81 97 LEU A N 1
ATOM 752 C CA . LEU A 1 97 ? -13.925 -8.335 13.207 1.00 94.81 97 LEU A CA 1
ATOM 753 C C . LEU A 1 97 ? -14.105 -9.609 12.381 1.00 94.81 97 LEU A C 1
ATOM 755 O O . LEU A 1 97 ? -13.983 -10.737 12.872 1.00 94.81 97 LEU A O 1
ATOM 759 N N . ASP A 1 98 ? -14.361 -9.415 11.095 1.00 95.69 98 ASP A N 1
ATOM 760 C CA . ASP A 1 98 ? -14.387 -10.464 10.090 1.00 95.69 98 ASP A CA 1
ATOM 761 C C . ASP A 1 98 ? -13.106 -10.403 9.246 1.00 95.69 98 ASP A C 1
ATOM 763 O O . ASP A 1 98 ? -13.019 -9.741 8.207 1.00 95.69 98 ASP A O 1
ATOM 767 N N . PHE A 1 99 ? -12.067 -11.098 9.708 1.00 92.25 99 PHE A N 1
ATOM 768 C CA . PHE A 1 99 ? -10.796 -11.172 8.983 1.00 92.25 99 PHE A CA 1
ATOM 769 C C . PHE A 1 99 ? -10.904 -11.933 7.662 1.00 92.25 99 PHE A C 1
ATOM 771 O O . PHE A 1 99 ? -10.102 -11.681 6.765 1.00 92.25 99 PHE A O 1
ATOM 778 N N . HIS A 1 100 ? -11.875 -12.840 7.524 1.00 94.19 100 HIS A N 1
ATOM 779 C CA . HIS A 1 100 ? -12.084 -13.560 6.274 1.00 94.19 100 HIS A CA 1
ATOM 780 C C . HIS A 1 100 ? -12.615 -12.601 5.211 1.00 94.19 100 HIS A C 1
ATOM 782 O O . HIS A 1 100 ? -11.965 -12.419 4.183 1.00 94.19 100 HIS A O 1
ATOM 788 N N . ALA A 1 101 ? -13.709 -11.893 5.508 1.00 93.25 101 ALA A N 1
ATOM 789 C CA . ALA A 1 101 ? -14.265 -10.886 4.608 1.00 93.25 101 ALA A CA 1
ATOM 790 C C . ALA A 1 101 ? -13.268 -9.749 4.326 1.00 93.25 101 ALA A C 1
ATOM 792 O O . ALA A 1 101 ? -13.1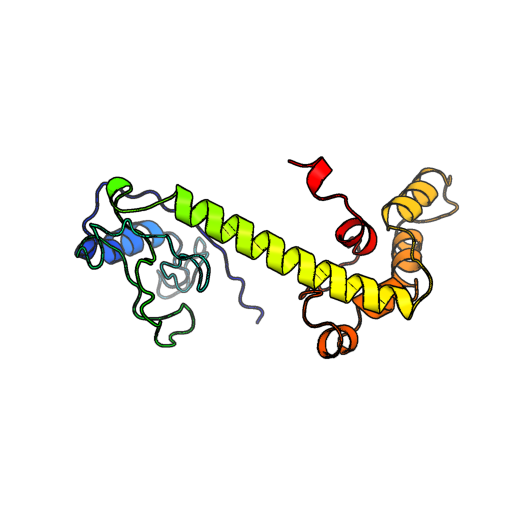80 -9.263 3.199 1.00 93.25 101 ALA A O 1
ATOM 793 N N . THR A 1 102 ? -12.472 -9.348 5.327 1.00 91.69 102 THR A N 1
ATOM 794 C CA . THR A 1 102 ? -11.392 -8.364 5.134 1.00 91.69 102 THR A CA 1
ATOM 795 C C . THR A 1 102 ? -10.365 -8.869 4.117 1.00 91.69 102 THR A C 1
ATOM 797 O O . THR A 1 102 ? -10.008 -8.144 3.188 1.00 91.69 102 THR A O 1
ATOM 800 N N . ARG A 1 103 ? -9.917 -10.124 4.253 1.00 90.69 103 ARG A N 1
ATOM 801 C CA . ARG A 1 103 ? -8.945 -10.739 3.342 1.00 90.69 103 ARG A CA 1
ATOM 802 C C . ARG A 1 103 ? -9.505 -10.894 1.932 1.00 90.69 103 ARG A C 1
ATOM 804 O O . ARG A 1 103 ? -8.811 -10.560 0.979 1.00 90.69 103 ARG A O 1
ATOM 811 N N . GLU A 1 104 ? -10.738 -11.369 1.788 1.00 92.38 104 GLU A N 1
ATOM 812 C CA . GLU A 1 104 ? -11.386 -11.503 0.480 1.00 92.38 104 GLU A CA 1
ATOM 813 C C . GLU A 1 104 ? -11.513 -10.154 -0.229 1.00 92.38 104 GLU A C 1
ATOM 815 O O . GLU A 1 104 ? -11.175 -10.045 -1.407 1.00 92.38 104 GLU A O 1
ATOM 820 N N . ALA A 1 105 ? -11.921 -9.107 0.496 1.00 89.56 105 ALA A N 1
ATOM 821 C CA . ALA A 1 105 ? -12.011 -7.761 -0.056 1.00 89.56 105 ALA A CA 1
ATOM 822 C C . ALA A 1 105 ? -10.637 -7.228 -0.498 1.00 89.56 105 ALA A C 1
ATOM 824 O O . ALA A 1 105 ? -10.520 -6.681 -1.594 1.00 89.56 105 ALA A O 1
ATOM 825 N N . ALA A 1 106 ? -9.591 -7.437 0.310 1.00 87.62 106 ALA A N 1
ATOM 826 C CA . ALA A 1 106 ? -8.226 -7.044 -0.035 1.00 87.62 106 ALA A CA 1
ATOM 827 C C . ALA A 1 1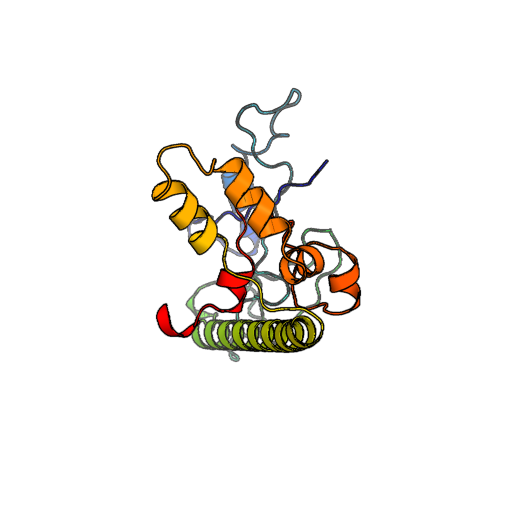06 ? -7.708 -7.785 -1.281 1.00 87.62 106 ALA A C 1
ATOM 829 O O . ALA A 1 106 ? -7.153 -7.162 -2.184 1.00 87.62 106 ALA A O 1
ATOM 830 N N . VAL A 1 107 ? -7.950 -9.097 -1.380 1.00 89.38 107 VAL A N 1
ATOM 831 C CA . VAL A 1 107 ? -7.607 -9.895 -2.570 1.00 89.38 107 VAL A CA 1
ATOM 832 C C . VAL A 1 107 ? -8.373 -9.404 -3.800 1.00 89.38 107 VAL A C 1
ATOM 834 O O . VAL A 1 107 ? -7.788 -9.281 -4.876 1.00 89.38 107 VAL A O 1
ATOM 837 N N . GLY A 1 108 ? -9.663 -9.092 -3.652 1.00 90.31 108 GLY A N 1
ATOM 838 C CA . GLY A 1 108 ? -10.489 -8.534 -4.721 1.00 90.31 108 GLY A CA 1
ATOM 839 C C . GLY A 1 108 ? -9.950 -7.200 -5.239 1.00 90.31 108 GLY A C 1
ATOM 840 O O . GLY A 1 108 ? -9.772 -7.046 -6.447 1.00 90.31 108 GLY A O 1
ATOM 841 N N . ARG A 1 109 ? -9.613 -6.267 -4.337 1.00 87.81 109 ARG A N 1
ATOM 842 C CA . ARG A 1 109 ? -9.000 -4.976 -4.695 1.00 87.81 109 ARG A CA 1
ATOM 843 C C . ARG A 1 109 ? -7.645 -5.151 -5.369 1.00 87.81 109 ARG A C 1
ATOM 845 O O . ARG A 1 109 ? -7.419 -4.569 -6.425 1.00 87.81 109 ARG A O 1
ATOM 852 N N . ALA A 1 110 ? -6.767 -5.978 -4.802 1.00 86.00 110 ALA A N 1
ATOM 853 C CA . ALA A 1 110 ? -5.453 -6.248 -5.378 1.00 86.00 110 ALA A CA 1
ATOM 854 C C . ALA A 1 110 ? -5.569 -6.829 -6.795 1.00 86.00 110 ALA A C 1
ATOM 856 O O . ALA A 1 110 ? -4.863 -6.391 -7.700 1.00 86.00 110 ALA A O 1
ATOM 857 N N . ARG A 1 111 ? -6.513 -7.757 -7.011 1.00 88.56 111 ARG A N 1
ATOM 858 C CA . ARG A 1 111 ? -6.806 -8.316 -8.335 1.00 88.56 111 ARG A CA 1
ATOM 859 C C . ARG A 1 111 ? -7.313 -7.254 -9.306 1.00 88.56 111 ARG A C 1
ATOM 861 O O . ARG A 1 111 ? -6.808 -7.196 -10.420 1.00 88.56 111 ARG A O 1
ATOM 868 N N . ALA A 1 112 ? -8.281 -6.434 -8.899 1.00 89.69 112 ALA A N 1
ATOM 869 C CA . ALA A 1 112 ? -8.844 -5.387 -9.750 1.00 89.69 112 ALA A CA 1
ATOM 870 C C . ALA A 1 112 ? -7.784 -4.344 -10.139 1.00 89.69 112 ALA A C 1
ATOM 872 O O . ALA A 1 112 ? -7.661 -3.992 -11.309 1.00 89.69 112 ALA A O 1
ATOM 873 N N . ARG A 1 113 ? -6.965 -3.909 -9.173 1.00 87.38 113 ARG A N 1
ATOM 874 C CA . ARG A 1 113 ? -5.839 -3.002 -9.416 1.00 87.38 113 ARG A CA 1
ATOM 875 C C . ARG A 1 113 ? -4.828 -3.609 -10.381 1.00 87.38 113 ARG A C 1
ATOM 877 O O . ARG A 1 113 ? -4.424 -2.942 -11.324 1.00 87.38 113 ARG A O 1
ATOM 884 N N . TRP A 1 114 ? -4.448 -4.867 -10.165 1.00 86.12 114 TRP A N 1
ATOM 885 C CA . TRP A 1 114 ? -3.532 -5.567 -11.059 1.00 86.12 114 TRP A CA 1
ATOM 886 C C . TRP A 1 114 ? -4.101 -5.681 -12.478 1.00 86.12 114 TRP A C 1
ATOM 888 O O . TRP A 1 114 ? -3.398 -5.384 -13.432 1.00 86.12 114 TRP A O 1
ATOM 898 N N . GLN A 1 115 ? -5.378 -6.041 -12.636 1.00 90.25 115 GLN A N 1
ATOM 899 C CA . GLN A 1 115 ? -6.026 -6.103 -13.952 1.00 90.25 115 GLN A CA 1
ATOM 900 C C . GLN A 1 115 ? -5.984 -4.749 -14.668 1.00 90.25 115 GLN A C 1
ATOM 902 O O . GLN A 1 115 ? -5.580 -4.695 -15.825 1.00 90.25 115 GLN A O 1
ATOM 907 N N . ALA A 1 116 ? -6.316 -3.664 -13.967 1.00 90.50 116 ALA A N 1
ATOM 908 C CA . ALA A 1 116 ? -6.254 -2.315 -14.521 1.00 90.50 116 ALA A CA 1
ATOM 909 C C . ALA A 1 116 ? -4.816 -1.898 -14.898 1.00 90.50 116 ALA A C 1
ATOM 911 O O . ALA A 1 116 ? -4.596 -1.337 -15.970 1.00 90.50 116 ALA A O 1
ATOM 912 N N . GLU A 1 117 ? -3.824 -2.227 -14.059 1.00 88.25 117 GLU A N 1
ATOM 913 C CA . GLU A 1 117 ? -2.394 -2.043 -14.357 1.00 88.25 117 GLU A CA 1
ATOM 914 C C . GLU A 1 117 ? -1.987 -2.802 -15.638 1.00 88.25 117 GLU A C 1
ATOM 916 O O . GLU A 1 117 ? -1.339 -2.229 -16.517 1.00 88.25 117 GLU A O 1
ATOM 921 N N . GLN A 1 118 ? -2.406 -4.063 -15.788 1.00 88.19 118 GLN A N 1
ATOM 922 C CA . GLN A 1 118 ? -2.083 -4.878 -16.963 1.00 88.19 118 GLN A CA 1
ATOM 923 C C . GLN A 1 118 ? -2.780 -4.393 -18.238 1.00 88.19 118 GLN A C 1
ATOM 925 O O . GLN A 1 118 ? -2.169 -4.423 -19.305 1.00 88.19 118 GLN A O 1
ATOM 930 N N . GLU A 1 119 ? -4.034 -3.947 -18.156 1.00 91.44 119 GLU A N 1
ATOM 931 C CA . GLU A 1 119 ? -4.755 -3.369 -19.296 1.00 91.44 119 GLU A CA 1
ATOM 932 C C . GLU A 1 119 ? -4.063 -2.099 -19.799 1.00 91.44 119 GLU A C 1
ATOM 934 O O . GLU A 1 119 ? -3.804 -1.953 -20.997 1.00 91.44 119 GLU A O 1
ATOM 939 N N . ASP A 1 120 ? -3.694 -1.201 -18.886 1.00 91.44 120 ASP A N 1
ATOM 940 C CA . ASP A 1 120 ? -2.958 0.014 -19.217 1.00 91.44 120 ASP A CA 1
ATOM 941 C C . ASP A 1 120 ? -1.586 -0.297 -19.822 1.00 91.44 120 ASP A C 1
ATOM 943 O O . ASP A 1 120 ? -1.210 0.298 -20.838 1.00 91.44 120 ASP A O 1
ATOM 947 N N . PHE A 1 121 ? -0.866 -1.269 -19.255 1.00 90.19 121 PHE A N 1
ATOM 948 C CA . PHE A 1 121 ? 0.426 -1.701 -19.777 1.00 90.19 121 PHE A CA 1
ATOM 949 C C . PHE A 1 121 ? 0.288 -2.309 -21.176 1.00 90.19 121 PHE A C 1
ATOM 951 O O . PHE A 1 121 ? 1.054 -1.954 -22.070 1.00 90.19 121 PHE A O 1
ATOM 958 N N . ALA A 1 122 ? -0.725 -3.151 -21.408 1.00 90.56 122 ALA A N 1
ATOM 959 C CA . ALA A 1 122 ? -1.010 -3.746 -22.713 1.00 90.56 122 ALA A CA 1
ATOM 960 C C . ALA A 1 122 ? -1.273 -2.682 -23.794 1.00 90.56 122 ALA A C 1
ATOM 962 O O . ALA A 1 122 ? -0.795 -2.806 -24.923 1.00 90.56 122 ALA A O 1
ATOM 963 N N . ARG A 1 123 ? -1.992 -1.606 -23.450 1.00 90.94 123 ARG A N 1
ATOM 964 C CA . ARG A 1 123 ? -2.199 -0.470 -24.363 1.00 90.94 123 ARG A CA 1
ATOM 965 C C . ARG A 1 123 ? -0.904 0.289 -24.630 1.00 90.94 123 ARG A C 1
ATOM 967 O O . ARG A 1 123 ? -0.653 0.662 -25.770 1.00 90.94 123 ARG A O 1
ATOM 974 N N . LEU A 1 124 ? -0.076 0.495 -23.606 1.00 89.06 124 LEU A N 1
ATOM 975 C CA . LEU A 1 124 ? 1.206 1.169 -23.771 1.00 89.06 124 LEU A CA 1
ATOM 976 C C . LEU A 1 124 ? 2.146 0.372 -24.683 1.00 89.06 124 LEU A C 1
ATOM 978 O O . LEU A 1 124 ? 2.706 0.942 -25.612 1.00 89.06 124 LEU A O 1
ATOM 982 N N . VAL A 1 125 ? 2.307 -0.937 -24.471 1.00 91.38 125 VAL A N 1
ATOM 983 C CA . VAL A 1 125 ? 3.214 -1.755 -25.299 1.00 91.38 125 VAL A CA 1
ATOM 984 C C . VAL A 1 125 ? 2.758 -1.878 -26.755 1.00 91.38 125 VAL A C 1
ATOM 986 O O . VAL A 1 125 ? 3.574 -2.195 -27.611 1.00 91.38 125 VAL A O 1
ATOM 989 N N . ALA A 1 126 ? 1.489 -1.596 -27.064 1.00 91.06 126 ALA A N 1
ATOM 990 C CA . ALA A 1 126 ? 1.020 -1.513 -28.446 1.00 91.06 126 ALA A CA 1
ATOM 991 C C . ALA A 1 126 ? 1.572 -0.278 -29.193 1.00 91.06 126 ALA A C 1
ATOM 993 O O . ALA A 1 126 ? 1.692 -0.313 -30.416 1.00 91.06 126 ALA A O 1
ATOM 994 N N . ASP A 1 127 ? 1.937 0.788 -28.469 1.00 90.06 127 ASP A N 1
ATOM 995 C CA . ASP A 1 127 ? 2.434 2.051 -29.034 1.00 90.06 127 ASP A CA 1
ATOM 996 C C . ASP A 1 127 ? 3.973 2.096 -29.179 1.00 90.06 127 ASP A C 1
ATOM 998 O O . ASP A 1 127 ? 4.502 2.993 -29.841 1.00 90.06 127 ASP A O 1
ATOM 1002 N N . TYR A 1 128 ? 4.714 1.163 -28.562 1.00 90.69 128 TYR A N 1
ATOM 1003 C CA . TYR A 1 128 ? 6.182 1.208 -28.476 1.00 90.69 128 TYR A CA 1
ATOM 1004 C C . TYR A 1 128 ? 6.838 -0.150 -28.775 1.00 90.69 128 TYR A C 1
ATOM 1006 O O . TYR A 1 128 ? 6.254 -1.193 -28.494 1.00 90.69 128 TYR A O 1
ATOM 1014 N N . PRO A 1 129 ? 8.090 -0.173 -29.279 1.00 93.06 129 PRO A N 1
ATOM 1015 C CA . PRO A 1 129 ? 8.871 -1.405 -29.360 1.00 93.06 129 PRO A CA 1
ATOM 1016 C C . PRO A 1 129 ? 9.012 -2.085 -27.993 1.00 93.06 129 PRO A C 1
ATOM 1018 O O . PRO A 1 129 ? 9.156 -1.408 -26.971 1.00 93.06 129 PRO A O 1
ATOM 1021 N N . SER A 1 130 ? 9.036 -3.421 -27.990 1.00 91.50 130 SER A N 1
ATOM 1022 C CA . SER A 1 130 ? 9.309 -4.213 -26.787 1.00 91.50 130 SER A CA 1
ATOM 1023 C C . SER A 1 130 ? 10.635 -3.800 -26.147 1.00 91.50 130 SER A C 1
ATOM 1025 O O . SER A 1 130 ? 11.616 -3.582 -26.859 1.00 91.50 130 SER A O 1
ATOM 1027 N N . ALA A 1 131 ? 10.676 -3.753 -24.818 1.00 93.56 131 ALA A N 1
ATOM 1028 C CA . ALA A 1 131 ? 11.895 -3.498 -24.060 1.00 93.56 131 ALA A CA 1
ATOM 1029 C C . ALA A 1 131 ? 12.377 -4.760 -23.335 1.00 93.56 131 ALA A C 1
ATOM 1031 O O . ALA A 1 131 ? 11.577 -5.563 -22.860 1.00 93.56 131 ALA A O 1
ATOM 1032 N N . GLU A 1 132 ? 13.693 -4.902 -23.227 1.00 94.62 132 GLU A N 1
ATOM 1033 C CA . GLU A 1 132 ? 14.364 -5.895 -22.396 1.00 94.62 132 GLU A CA 1
ATOM 1034 C C . GLU A 1 132 ? 14.416 -5.434 -20.922 1.00 94.62 132 GLU A C 1
ATOM 1036 O O . GLU A 1 132 ? 14.595 -4.236 -20.650 1.00 94.62 132 GLU A O 1
ATOM 1041 N N . PRO A 1 133 ? 14.307 -6.365 -19.956 1.00 93.25 133 PRO A N 1
ATOM 1042 C CA . PRO A 1 133 ? 14.438 -6.062 -18.531 1.00 93.25 133 PRO A CA 1
ATOM 1043 C C . PRO A 1 133 ? 15.867 -5.648 -18.157 1.00 93.25 133 PRO A C 1
ATOM 1045 O O . PRO A 1 133 ? 16.837 -6.094 -18.777 1.00 93.25 133 PRO A O 1
ATOM 1048 N N . LEU A 1 134 ? 16.018 -4.849 -17.095 1.00 91.81 134 LEU A N 1
ATOM 1049 C CA . LEU A 1 134 ? 17.320 -4.394 -16.577 1.00 91.81 134 LEU A CA 1
ATOM 1050 C C . LEU A 1 134 ? 18.259 -5.573 -16.283 1.00 91.81 134 LEU A C 1
ATOM 1052 O O . LEU A 1 134 ? 19.464 -5.491 -16.527 1.00 91.81 134 LEU A O 1
ATOM 1056 N N . THR A 1 135 ? 17.705 -6.695 -15.817 1.00 92.38 135 THR A N 1
ATOM 1057 C CA . THR A 1 135 ? 18.472 -7.918 -15.534 1.00 92.38 135 THR A CA 1
ATOM 1058 C C . THR A 1 135 ? 19.301 -8.385 -16.740 1.00 92.38 135 THR A C 1
ATOM 1060 O O . THR A 1 135 ? 20.467 -8.735 -16.561 1.00 92.38 135 THR A O 1
ATOM 1063 N N . ALA A 1 136 ? 18.779 -8.284 -17.970 1.00 93.94 136 ALA A N 1
ATOM 1064 C CA . ALA A 1 136 ? 19.509 -8.666 -19.186 1.00 93.94 136 ALA A CA 1
ATOM 1065 C C . ALA A 1 136 ? 20.718 -7.748 -19.462 1.00 93.94 136 ALA A C 1
ATOM 1067 O O . ALA A 1 136 ? 21.785 -8.191 -19.897 1.00 93.94 136 ALA A O 1
ATOM 1068 N N . PHE A 1 137 ? 20.597 -6.449 -19.172 1.00 94.44 137 PHE A N 1
ATOM 1069 C CA . PHE A 1 137 ? 21.709 -5.496 -19.269 1.00 94.44 137 PHE A CA 1
ATOM 1070 C C . PHE A 1 137 ? 22.774 -5.764 -18.197 1.00 94.44 137 PHE A C 1
ATOM 1072 O O . PHE A 1 137 ? 23.970 -5.775 -18.494 1.00 94.44 137 PHE A O 1
ATOM 1079 N N . LEU A 1 138 ? 22.356 -6.063 -16.964 1.00 93.06 138 LEU A N 1
ATOM 1080 C CA . LEU A 1 138 ? 23.273 -6.399 -15.872 1.00 93.06 138 LEU A CA 1
ATOM 1081 C C . LEU A 1 138 ? 24.000 -7.735 -16.099 1.00 93.06 138 LEU A C 1
ATOM 1083 O O . LEU A 1 138 ? 25.162 -7.876 -15.719 1.00 93.06 138 LEU A O 1
ATOM 1087 N N . GLU A 1 139 ? 23.363 -8.709 -16.747 1.00 93.50 139 GLU A N 1
ATOM 1088 C CA . GLU A 1 139 ? 24.014 -9.954 -17.172 1.00 93.50 139 GLU A CA 1
ATOM 1089 C C . GLU A 1 139 ? 25.099 -9.711 -18.218 1.00 93.50 139 GLU A C 1
ATOM 1091 O O . GLU A 1 139 ? 26.217 -10.208 -18.059 1.00 93.50 139 GLU A O 1
ATOM 1096 N N . ARG A 1 140 ? 24.822 -8.873 -19.227 1.00 93.94 140 ARG 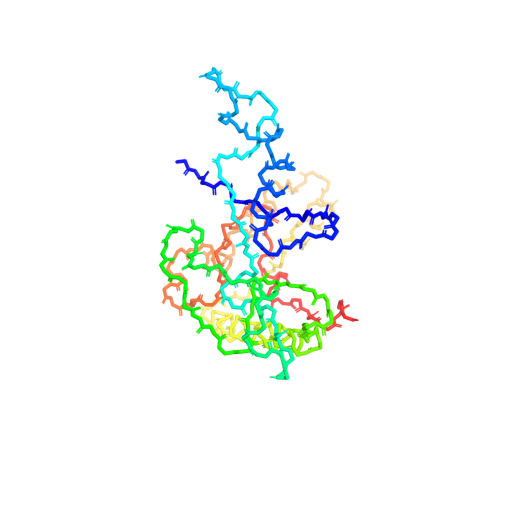A N 1
ATOM 1097 C CA . ARG A 1 140 ? 25.834 -8.441 -20.204 1.00 93.94 140 ARG A CA 1
ATOM 1098 C C . ARG A 1 140 ? 27.019 -7.751 -19.531 1.00 93.94 140 ARG A C 1
ATOM 1100 O O . ARG A 1 140 ? 28.161 -8.006 -19.913 1.00 93.94 140 ARG A O 1
ATOM 1107 N N . HIS A 1 141 ? 26.767 -6.917 -18.519 1.00 92.31 141 HIS A N 1
ATOM 1108 C CA . HIS A 1 141 ? 27.827 -6.269 -17.741 1.00 92.31 141 HIS A CA 1
ATOM 1109 C C . HIS A 1 141 ? 28.703 -7.310 -17.036 1.00 92.31 141 HIS A C 1
ATOM 1111 O O . HIS A 1 141 ? 29.921 -7.295 -17.199 1.00 92.31 141 HIS A O 1
ATOM 1117 N N . ARG A 1 142 ? 28.087 -8.257 -16.314 1.00 92.00 142 ARG A N 1
ATOM 1118 C CA . ARG A 1 142 ? 28.802 -9.323 -15.592 1.00 92.00 142 ARG A CA 1
ATOM 1119 C C . ARG A 1 142 ? 29.628 -10.222 -16.514 1.00 92.00 142 ARG A C 1
ATOM 1121 O O . ARG A 1 142 ? 30.710 -10.650 -16.126 1.00 92.00 142 ARG A O 1
ATOM 1128 N N . GLY A 1 143 ? 29.126 -10.506 -17.716 1.00 90.12 143 GLY A N 1
ATOM 1129 C CA . GLY A 1 143 ? 29.820 -11.323 -18.716 1.00 90.12 143 GLY A CA 1
ATOM 1130 C C . GLY A 1 143 ? 30.922 -10.589 -19.485 1.00 90.12 143 GLY A C 1
ATOM 1131 O O . GLY A 1 143 ? 31.736 -11.233 -20.144 1.00 90.12 143 GLY A O 1
ATOM 1132 N N . SER A 1 144 ? 30.977 -9.258 -19.404 1.00 84.75 144 SER A N 1
ATOM 1133 C CA . SER A 1 144 ? 31.958 -8.446 -20.123 1.00 84.75 144 SER A CA 1
ATOM 1134 C C . SER A 1 144 ? 33.158 -8.150 -19.230 1.00 84.75 144 SER A C 1
ATOM 1136 O O . SER A 1 144 ? 33.042 -7.416 -18.252 1.00 84.75 144 SER A O 1
ATOM 1138 N N . SER A 1 145 ? 34.343 -8.657 -19.581 1.00 76.94 145 SER A N 1
ATOM 1139 C CA . SER A 1 145 ? 35.603 -8.324 -18.897 1.00 76.94 145 SER A CA 1
ATOM 1140 C C . SER A 1 145 ? 36.004 -6.856 -19.136 1.00 76.94 145 SER A C 1
ATOM 1142 O O . SER A 1 145 ? 36.878 -6.561 -19.944 1.00 76.94 145 SER A O 1
ATOM 1144 N N . GLY A 1 146 ? 35.320 -5.919 -18.473 1.00 75.81 146 GLY A N 1
ATOM 1145 C CA . GLY A 1 146 ? 35.569 -4.471 -18.527 1.00 75.81 146 GLY A CA 1
ATOM 1146 C C . GLY A 1 146 ? 34.969 -3.729 -19.730 1.00 75.81 146 GLY A C 1
ATOM 1147 O O . GLY A 1 146 ? 34.953 -2.503 -19.727 1.00 75.81 146 GLY A O 1
ATOM 1148 N N . GLY A 1 147 ? 34.441 -4.437 -20.734 1.00 88.25 147 GLY A N 1
ATOM 1149 C CA . GLY A 1 147 ? 33.922 -3.832 -21.972 1.00 88.25 147 GLY A CA 1
ATOM 1150 C C . GLY A 1 147 ? 32.535 -3.188 -21.872 1.00 88.25 147 GLY A C 1
ATOM 1151 O O . GLY A 1 147 ? 32.131 -2.481 -22.790 1.00 88.25 147 GLY A O 1
ATOM 1152 N N . TYR A 1 148 ? 31.805 -3.420 -20.780 1.00 92.69 148 TYR A N 1
ATOM 1153 C CA . TYR A 1 148 ? 30.454 -2.895 -20.602 1.00 92.69 148 TYR A CA 1
ATOM 1154 C C . TYR A 1 148 ? 30.214 -2.512 -19.140 1.00 92.69 148 TYR A C 1
ATOM 1156 O O . TYR A 1 148 ? 29.873 -3.387 -18.349 1.00 92.69 148 TYR A O 1
ATOM 1164 N N . PRO A 1 149 ? 30.470 -1.256 -18.731 1.00 93.88 149 PRO A N 1
ATOM 1165 C CA . PRO A 1 149 ? 30.314 -0.819 -17.342 1.00 93.88 149 PRO A CA 1
ATOM 1166 C C . PRO A 1 149 ? 28.859 -0.869 -16.849 1.00 93.88 149 PRO A C 1
ATOM 1168 O O . PRO A 1 149 ? 27.927 -0.679 -17.627 1.00 93.88 149 PRO A O 1
ATOM 1171 N N . ARG A 1 150 ? 28.655 -1.045 -15.535 1.00 92.31 150 ARG A N 1
ATOM 1172 C CA . ARG A 1 150 ? 27.313 -1.093 -14.916 1.00 92.31 150 ARG A CA 1
ATOM 1173 C C . ARG A 1 150 ? 26.490 0.164 -15.198 1.00 92.31 150 ARG A C 1
ATOM 1175 O O . ARG A 1 150 ? 25.303 0.063 -15.478 1.00 92.31 150 ARG A O 1
ATOM 1182 N N . GLU A 1 151 ? 27.111 1.336 -15.110 1.00 92.75 151 GLU A N 1
ATOM 1183 C CA . GLU A 1 151 ? 26.438 2.616 -15.363 1.00 92.75 151 GLU A CA 1
ATOM 1184 C C . GLU A 1 151 ? 25.913 2.698 -16.797 1.00 92.75 151 GLU A C 1
ATOM 1186 O O . GLU A 1 151 ? 24.777 3.117 -17.006 1.00 92.75 151 GLU A O 1
ATOM 1191 N N . GLN A 1 152 ? 26.691 2.206 -17.767 1.00 94.31 152 GLN A N 1
ATOM 1192 C CA . GLN A 1 152 ? 26.249 2.095 -19.155 1.00 94.31 152 GLN A CA 1
ATOM 1193 C C . GLN A 1 152 ? 25.090 1.099 -19.288 1.00 94.31 152 GLN A C 1
ATOM 1195 O O . GLN A 1 152 ? 24.115 1.397 -19.964 1.00 94.31 152 GLN A O 1
ATOM 1200 N N . ALA A 1 153 ? 25.153 -0.046 -18.603 1.00 93.75 153 ALA A N 1
ATOM 1201 C CA . ALA A 1 153 ? 24.080 -1.041 -18.612 1.00 93.75 153 ALA A CA 1
ATOM 1202 C C . ALA A 1 153 ? 22.742 -0.481 -18.105 1.00 93.75 153 ALA A C 1
ATOM 1204 O O . ALA A 1 153 ? 21.695 -0.706 -18.712 1.00 93.75 153 ALA A O 1
ATOM 1205 N N . VAL A 1 154 ? 22.785 0.289 -17.017 1.00 92.56 154 VAL A N 1
ATOM 1206 C CA . VAL A 1 154 ? 21.620 1.008 -16.493 1.00 92.56 154 VAL A CA 1
ATOM 1207 C C . VAL A 1 154 ? 21.150 2.063 -17.498 1.00 92.56 154 VAL A C 1
ATOM 1209 O O . VAL A 1 154 ? 19.972 2.090 -17.846 1.00 92.56 154 VAL A O 1
ATOM 1212 N N . ALA A 1 155 ? 22.056 2.900 -18.009 1.00 92.69 155 ALA A N 1
ATOM 1213 C CA . ALA A 1 155 ? 21.714 3.954 -18.963 1.00 92.69 155 ALA A CA 1
ATOM 1214 C C . ALA A 1 155 ? 21.052 3.402 -20.237 1.00 92.69 155 ALA A C 1
ATOM 1216 O O . ALA A 1 155 ? 20.041 3.945 -20.677 1.00 92.69 155 ALA A O 1
ATOM 1217 N N . ASP A 1 156 ? 21.566 2.300 -20.786 1.00 94.81 156 ASP A N 1
ATOM 1218 C CA . ASP A 1 156 ? 21.019 1.652 -21.978 1.00 94.81 156 ASP A CA 1
ATOM 1219 C C . ASP A 1 156 ? 19.621 1.074 -21.726 1.00 94.81 156 ASP A C 1
ATOM 1221 O O . ASP A 1 156 ? 18.734 1.235 -22.566 1.00 94.81 156 ASP A O 1
ATOM 1225 N N . HIS A 1 157 ? 19.387 0.464 -20.556 1.00 92.94 157 HIS A N 1
ATOM 1226 C CA . HIS A 1 157 ? 18.053 0.005 -20.164 1.00 92.94 157 HIS A CA 1
ATOM 1227 C C . HIS A 1 157 ? 17.049 1.167 -20.130 1.00 92.94 157 HIS A C 1
ATOM 1229 O O . HIS A 1 157 ? 15.971 1.067 -20.722 1.00 92.94 157 HIS A O 1
ATOM 1235 N N . HIS A 1 158 ? 17.425 2.283 -19.493 1.00 90.81 158 HIS A N 1
ATOM 1236 C CA . HIS A 1 158 ? 16.599 3.493 -19.405 1.00 90.81 158 HIS A CA 1
ATOM 1237 C C . HIS A 1 158 ? 16.440 4.216 -20.747 1.00 90.81 158 HIS A C 1
ATOM 1239 O O . HIS A 1 158 ? 15.485 4.971 -20.919 1.00 90.81 158 HIS A O 1
ATOM 1245 N N . ALA A 1 159 ? 17.331 3.989 -21.716 1.00 93.00 159 ALA A N 1
ATOM 1246 C CA . ALA A 1 159 ? 17.239 4.571 -23.055 1.00 93.00 159 ALA A CA 1
ATOM 1247 C C . ALA A 1 159 ? 16.160 3.913 -23.934 1.00 93.00 159 ALA A C 1
ATOM 1249 O O . ALA A 1 159 ? 15.760 4.501 -24.945 1.00 93.00 159 ALA A O 1
ATOM 1250 N N . GLN A 1 160 ? 15.666 2.726 -23.564 1.00 94.06 160 GLN A N 1
ATOM 1251 C CA . GLN A 1 160 ? 14.667 2.000 -24.347 1.00 94.06 160 GLN A CA 1
ATOM 1252 C C . GLN A 1 160 ? 13.356 2.801 -24.475 1.00 94.06 160 GLN A C 1
ATOM 1254 O O . GLN A 1 160 ? 12.867 3.319 -23.468 1.00 94.06 160 GLN A O 1
ATOM 1259 N N . PRO A 1 161 ? 12.734 2.888 -25.672 1.00 94.19 161 PRO A N 1
ATOM 1260 C CA . PRO A 1 161 ? 11.561 3.739 -25.898 1.00 94.19 161 PRO A CA 1
ATOM 1261 C C . PRO A 1 161 ? 10.403 3.495 -24.923 1.00 94.19 161 PRO A C 1
ATOM 1263 O O . PRO A 1 161 ? 9.863 4.449 -24.367 1.00 94.19 161 PRO A O 1
ATOM 1266 N N . LEU A 1 162 ? 10.066 2.228 -24.669 1.00 91.31 162 LEU A N 1
ATOM 1267 C CA . LEU A 1 162 ? 9.005 1.850 -23.734 1.00 91.31 162 LEU A CA 1
ATOM 1268 C C . LEU A 1 162 ? 9.348 2.225 -22.281 1.00 91.31 162 LEU A C 1
ATOM 1270 O O . LEU A 1 162 ? 8.489 2.733 -21.564 1.00 91.31 162 LEU A O 1
ATOM 1274 N N . VAL A 1 163 ? 10.603 2.039 -21.855 1.00 89.81 163 VAL A N 1
ATOM 1275 C CA . VAL A 1 163 ? 11.060 2.417 -20.504 1.00 89.81 163 VAL A CA 1
ATOM 1276 C C . VAL A 1 163 ? 11.001 3.934 -20.331 1.00 89.81 163 VAL A C 1
ATOM 1278 O O . VAL A 1 163 ? 10.458 4.421 -19.344 1.00 89.81 163 VAL A O 1
ATOM 1281 N N . ARG A 1 164 ? 11.448 4.703 -21.333 1.00 88.44 164 ARG A N 1
ATOM 1282 C CA . ARG A 1 164 ? 11.317 6.169 -21.328 1.00 88.44 164 ARG A CA 1
ATOM 1283 C C . ARG A 1 164 ? 9.865 6.627 -21.267 1.00 88.44 164 ARG A C 1
ATOM 1285 O O . ARG A 1 164 ? 9.583 7.604 -20.579 1.00 88.44 164 ARG A O 1
ATOM 1292 N N . ALA A 1 165 ? 8.966 5.954 -21.986 1.00 88.12 165 ALA A N 1
ATOM 1293 C CA . ALA A 1 165 ? 7.544 6.269 -21.961 1.00 88.12 165 ALA A CA 1
ATOM 1294 C C . ALA A 1 165 ? 6.955 6.050 -20.561 1.00 88.12 165 ALA A C 1
ATOM 1296 O O . ALA A 1 165 ? 6.307 6.954 -20.043 1.00 88.12 165 ALA A O 1
ATOM 1297 N N . LEU A 1 166 ? 7.256 4.917 -19.916 1.00 85.94 166 LEU A N 1
ATOM 1298 C CA . LEU A 1 166 ? 6.850 4.625 -18.533 1.00 85.94 166 LEU A CA 1
ATOM 1299 C C . LEU A 1 166 ? 7.371 5.673 -17.536 1.00 85.94 166 LEU A C 1
ATOM 1301 O O . LEU A 1 166 ? 6.627 6.126 -16.669 1.00 85.94 166 LEU A O 1
ATOM 1305 N N . SER A 1 167 ? 8.624 6.107 -17.694 1.00 79.50 167 SER A N 1
ATOM 1306 C CA . SER A 1 167 ? 9.245 7.131 -16.842 1.00 79.50 167 SER A CA 1
ATOM 1307 C C . SER A 1 167 ? 8.698 8.546 -17.065 1.00 79.50 167 SER A C 1
ATOM 1309 O O . SER A 1 167 ? 8.979 9.444 -16.269 1.00 79.50 167 SER A O 1
ATOM 1311 N N . HIS A 1 168 ? 7.967 8.800 -18.155 1.00 79.69 168 HIS A N 1
ATOM 1312 C CA . HIS A 1 168 ? 7.542 10.149 -18.518 1.00 79.69 168 HIS A CA 1
ATOM 1313 C C . HIS A 1 168 ? 6.175 10.490 -17.930 1.00 79.69 168 HIS A C 1
ATOM 1315 O O . HIS A 1 168 ? 5.218 9.754 -18.138 1.00 79.69 168 HIS A O 1
ATOM 1321 N N . ARG A 1 169 ? 6.041 11.667 -17.300 1.00 72.94 169 ARG A N 1
ATOM 1322 C CA . ARG A 1 169 ? 4.807 12.132 -16.631 1.00 72.94 169 ARG A CA 1
ATOM 1323 C C . ARG A 1 169 ? 3.545 12.100 -17.508 1.00 72.94 169 ARG A C 1
ATOM 1325 O O . ARG A 1 169 ? 2.457 11.894 -16.995 1.00 72.94 169 ARG A O 1
ATOM 1332 N N . SER A 1 170 ? 3.664 12.243 -18.826 1.00 77.19 170 SER A N 1
ATOM 1333 C CA . SER A 1 170 ? 2.501 12.178 -19.732 1.00 77.19 170 SER A CA 1
ATOM 1334 C C . SER A 1 170 ? 1.913 10.775 -19.904 1.00 77.19 170 SER A C 1
ATOM 1336 O O . SER A 1 170 ? 0.772 10.649 -20.339 1.00 77.19 170 SER A O 1
ATOM 1338 N N . ALA A 1 171 ? 2.665 9.709 -19.604 1.00 75.25 171 ALA A N 1
ATOM 1339 C CA . ALA A 1 171 ? 2.108 8.357 -19.624 1.00 75.25 171 ALA A CA 1
ATOM 1340 C C . ALA A 1 171 ? 0.978 8.196 -18.601 1.00 75.25 171 ALA A C 1
ATOM 1342 O O . ALA A 1 171 ? 0.115 7.362 -18.776 1.00 75.25 171 ALA A O 1
ATOM 1343 N N . TRP A 1 172 ? 0.925 9.049 -17.592 1.00 71.06 172 TRP A N 1
ATOM 1344 C CA . TRP A 1 172 ? 0.087 8.937 -16.409 1.00 71.06 172 TRP A CA 1
ATOM 1345 C C . TRP A 1 172 ? -1.272 9.569 -16.631 1.00 71.06 172 TRP A C 1
ATOM 1347 O O . TRP A 1 172 ? -2.289 9.037 -16.206 1.00 71.06 172 TRP A O 1
ATOM 1357 N N . ASP A 1 173 ? -1.281 10.664 -17.388 1.00 79.19 173 ASP A N 1
ATOM 1358 C CA . ASP A 1 173 ? -2.508 11.271 -17.890 1.00 79.19 173 ASP A CA 1
ATOM 1359 C C . ASP A 1 173 ? -3.241 10.306 -18.838 1.00 79.19 173 ASP A C 1
ATOM 1361 O O . ASP A 1 173 ? -4.465 10.326 -18.939 1.00 79.19 173 ASP A O 1
ATOM 1365 N N . ARG A 1 174 ? -2.486 9.449 -19.540 1.00 82.00 174 ARG A N 1
ATOM 1366 C CA . ARG A 1 174 ? -3.011 8.504 -20.535 1.00 82.00 174 ARG A CA 1
ATOM 1367 C C . ARG A 1 174 ? -3.260 7.091 -19.985 1.00 82.00 174 ARG A C 1
ATOM 1369 O O . ARG A 1 174 ? -4.128 6.387 -20.499 1.00 82.00 174 ARG A O 1
ATOM 1376 N N . TYR A 1 175 ? -2.509 6.687 -18.968 1.00 84.44 175 TYR A N 1
ATOM 1377 C CA . TYR A 1 175 ? -2.488 5.356 -18.356 1.00 84.44 175 TYR A CA 1
ATOM 1378 C C . TYR A 1 175 ? -2.463 5.508 -16.825 1.00 84.44 175 TYR A C 1
ATOM 1380 O O . TYR A 1 175 ? -1.419 5.328 -16.187 1.00 84.44 175 TYR A O 1
ATOM 1388 N N . PRO A 1 176 ? -3.593 5.920 -16.224 1.00 82.44 176 PRO A N 1
ATOM 1389 C CA . PRO A 1 176 ? -3.650 6.321 -14.821 1.00 82.44 176 PRO A CA 1
ATOM 1390 C C . PRO A 1 176 ? -3.332 5.183 -13.846 1.00 82.44 176 PRO A C 1
ATOM 1392 O O . PRO A 1 176 ? -2.965 5.451 -12.701 1.00 82.44 176 PRO A O 1
ATOM 1395 N N . HIS A 1 177 ? -3.442 3.921 -14.271 1.00 85.44 177 HIS A N 1
ATOM 1396 C CA . HIS A 1 177 ? -3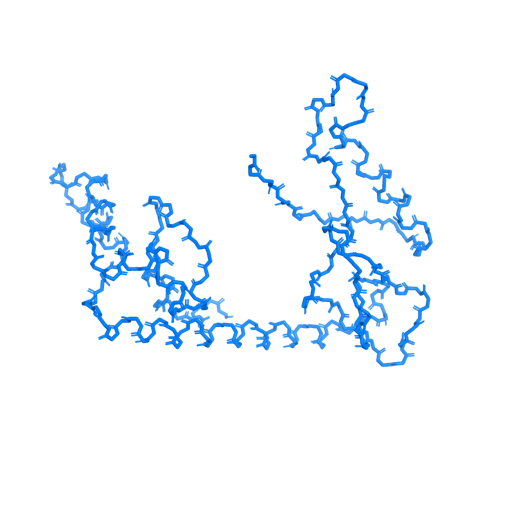.226 2.784 -13.385 1.00 85.44 177 HIS A CA 1
ATOM 1397 C C . HIS A 1 177 ? -1.753 2.388 -13.245 1.00 85.44 177 HIS A C 1
ATOM 1399 O O . HIS A 1 177 ? -1.423 1.715 -12.277 1.00 85.44 177 HIS A O 1
ATOM 1405 N N . LEU A 1 178 ? -0.842 2.854 -14.112 1.00 80.12 178 LEU A N 1
ATOM 1406 C CA . LEU A 1 178 ? 0.570 2.432 -14.083 1.00 80.12 178 LEU A CA 1
ATOM 1407 C C . LEU A 1 178 ? 1.374 2.913 -12.849 1.00 80.12 178 LEU A C 1
ATOM 1409 O O . LEU A 1 178 ? 2.428 2.338 -12.584 1.00 80.12 178 LEU A O 1
ATOM 1413 N N . GLY A 1 179 ? 0.836 3.850 -12.046 1.00 64.69 179 GLY A N 1
ATOM 1414 C CA . GLY A 1 179 ? 1.181 4.104 -10.625 1.00 64.69 179 GLY A CA 1
ATOM 1415 C C . GLY A 1 179 ? 2.574 4.692 -10.312 1.00 64.69 179 GLY A C 1
ATOM 1416 O O . GLY A 1 179 ? 3.534 4.326 -10.967 1.00 64.69 179 GLY A O 1
ATOM 1417 N N . LEU A 1 180 ? 2.675 5.621 -9.321 1.00 52.62 180 LEU A N 1
ATOM 1418 C CA . LEU A 1 180 ? 3.740 6.657 -9.104 1.00 52.62 180 LEU A CA 1
ATOM 1419 C C . LEU A 1 180 ? 5.096 6.102 -8.667 1.00 52.62 180 LEU A C 1
ATOM 1421 O O . LEU A 1 180 ? 5.538 6.318 -7.549 1.00 52.62 180 LEU A O 1
ATOM 1425 N N . TRP A 1 181 ? 5.779 5.409 -9.572 1.00 55.47 181 TRP A N 1
ATOM 1426 C CA . TRP A 1 181 ? 7.171 5.018 -9.416 1.00 55.47 181 TRP A CA 1
ATOM 1427 C C . TRP A 1 181 ? 8.053 5.992 -10.193 1.00 55.47 181 TRP A C 1
ATOM 1429 O O . TRP A 1 181 ? 8.177 5.907 -11.415 1.00 55.47 181 TRP A O 1
ATOM 1439 N N . VAL A 1 182 ? 8.699 6.923 -9.485 1.00 51.31 182 VAL A N 1
ATOM 1440 C CA . VAL A 1 182 ? 9.944 7.496 -10.005 1.00 51.31 182 VAL A CA 1
ATOM 1441 C C . VAL A 1 182 ? 10.877 6.306 -10.169 1.00 51.31 182 VAL A C 1
ATOM 1443 O O . VAL A 1 182 ? 11.308 5.719 -9.177 1.00 51.31 182 VAL A O 1
ATOM 1446 N N . LEU A 1 183 ? 11.108 5.893 -11.415 1.00 61.22 183 LEU A N 1
ATOM 1447 C CA . LEU A 1 183 ? 12.031 4.817 -11.731 1.00 61.22 183 LEU A CA 1
ATOM 1448 C C . LEU A 1 183 ? 13.427 5.302 -11.332 1.00 61.22 183 LEU A C 1
ATOM 1450 O O . LEU A 1 183 ? 14.115 5.973 -12.096 1.00 61.22 183 LEU A O 1
ATOM 1454 N N . GLY A 1 184 ? 13.814 5.017 -10.086 1.00 66.00 184 GLY A N 1
ATOM 1455 C CA . GLY A 1 184 ? 15.181 5.177 -9.616 1.00 66.00 184 GLY A CA 1
ATOM 1456 C C . GLY A 1 184 ? 16.140 4.396 -10.520 1.00 66.00 184 GLY A C 1
ATOM 1457 O O . GLY A 1 184 ? 15.696 3.520 -11.270 1.00 66.00 184 GLY A O 1
ATOM 1458 N N . PRO A 1 185 ? 17.451 4.670 -10.450 1.00 68.31 185 PRO A N 1
ATOM 1459 C CA . PRO A 1 185 ? 18.433 4.109 -11.379 1.00 68.31 185 PRO A CA 1
ATOM 1460 C C . PRO A 1 185 ? 18.381 2.576 -11.462 1.00 68.31 185 PRO A C 1
ATOM 1462 O O . PRO A 1 185 ? 18.589 2.022 -12.535 1.00 68.31 185 PRO A O 1
ATOM 1465 N N . ASP A 1 186 ? 18.004 1.900 -10.376 1.00 76.81 186 ASP A N 1
ATOM 1466 C CA . ASP A 1 186 ? 17.922 0.438 -10.299 1.00 76.81 186 ASP A CA 1
ATOM 1467 C C . ASP A 1 186 ? 16.508 -0.133 -10.528 1.00 76.81 186 ASP A C 1
ATOM 1469 O O . ASP A 1 186 ? 16.248 -1.299 -10.231 1.00 76.81 186 ASP A O 1
ATOM 1473 N N . SER A 1 187 ? 15.572 0.672 -11.032 1.00 80.12 187 SER A N 1
ATOM 1474 C CA . SER A 1 187 ? 14.205 0.212 -11.290 1.00 80.12 187 SER A CA 1
ATOM 1475 C C . SER A 1 187 ? 14.120 -0.581 -12.588 1.00 80.12 187 SER A C 1
ATOM 1477 O O . SER A 1 187 ? 14.620 -0.142 -13.619 1.00 80.12 187 SER A O 1
ATOM 1479 N N . ASP A 1 188 ? 13.415 -1.711 -12.542 1.00 85.69 188 ASP A N 1
ATOM 1480 C CA . ASP A 1 188 ? 13.132 -2.560 -13.700 1.00 85.69 188 ASP A CA 1
ATOM 1481 C C . ASP A 1 188 ? 11.611 -2.684 -13.896 1.00 85.69 188 ASP A C 1
ATOM 1483 O O . ASP A 1 188 ? 10.980 -3.637 -13.417 1.00 85.69 188 ASP A O 1
ATOM 1487 N N . PRO A 1 189 ? 10.978 -1.698 -14.556 1.00 85.00 189 PRO A N 1
ATOM 1488 C CA . PRO A 1 189 ? 9.534 -1.710 -14.739 1.00 85.00 189 PRO A CA 1
ATOM 1489 C C . PRO A 1 189 ? 9.092 -2.857 -15.652 1.00 85.00 189 PRO A C 1
ATOM 1491 O O . PRO A 1 189 ? 7.984 -3.366 -15.509 1.00 85.00 189 PRO A O 1
ATOM 1494 N N . ILE A 1 190 ? 9.960 -3.301 -16.565 1.00 90.00 190 ILE A N 1
ATOM 1495 C CA . ILE A 1 190 ? 9.645 -4.385 -17.493 1.00 90.00 190 ILE A CA 1
ATOM 1496 C C . ILE A 1 190 ? 9.471 -5.686 -16.721 1.00 90.00 190 ILE A C 1
ATOM 1498 O O . ILE A 1 190 ? 8.430 -6.326 -16.857 1.00 90.00 190 ILE A O 1
ATOM 1502 N N . THR A 1 191 ? 10.415 -6.037 -15.844 1.00 87.75 191 THR A N 1
ATOM 1503 C CA . THR A 1 191 ? 10.266 -7.214 -14.973 1.00 87.75 191 THR A CA 1
ATOM 1504 C C . THR A 1 191 ? 9.014 -7.107 -14.101 1.00 87.75 191 THR A C 1
ATOM 1506 O O . THR A 1 191 ? 8.297 -8.090 -13.945 1.00 87.75 191 THR A O 1
ATOM 1509 N N . ARG A 1 192 ? 8.687 -5.916 -13.578 1.00 83.56 192 ARG A N 1
ATOM 1510 C CA . ARG A 1 192 ? 7.476 -5.712 -12.765 1.00 83.56 192 ARG A CA 1
ATOM 1511 C C . ARG A 1 192 ? 6.191 -6.074 -13.520 1.00 83.56 192 ARG A C 1
ATOM 1513 O O . ARG A 1 192 ? 5.380 -6.814 -12.974 1.00 83.56 192 ARG A O 1
ATOM 1520 N N . PHE A 1 193 ? 6.000 -5.551 -14.732 1.00 85.56 193 PHE A N 1
ATOM 1521 C CA . PHE A 1 193 ? 4.750 -5.725 -15.489 1.00 85.56 193 PHE A CA 1
ATOM 1522 C C . PHE A 1 193 ? 4.665 -7.046 -16.268 1.00 85.56 193 PHE A C 1
ATOM 1524 O O . PHE A 1 193 ? 3.580 -7.447 -16.693 1.00 85.56 193 PHE A O 1
ATOM 1531 N N . THR A 1 194 ? 5.798 -7.728 -16.459 1.00 84.25 194 THR A N 1
ATOM 1532 C CA . THR A 1 194 ? 5.868 -9.027 -17.155 1.00 84.25 194 THR A CA 1
ATOM 1533 C C . THR A 1 194 ? 5.985 -10.227 -16.216 1.00 84.25 194 THR A C 1
ATOM 1535 O O . THR A 1 194 ? 5.883 -11.363 -16.678 1.00 84.25 194 THR A O 1
ATOM 1538 N N . ARG A 1 195 ? 6.170 -10.004 -14.908 1.00 79.75 195 ARG A N 1
ATOM 1539 C CA . ARG A 1 195 ? 6.173 -11.064 -13.893 1.00 79.75 195 ARG A CA 1
ATOM 1540 C C . ARG A 1 195 ? 4.846 -11.820 -13.903 1.00 79.75 195 ARG A C 1
ATOM 1542 O O . ARG A 1 195 ? 3.782 -11.205 -13.905 1.00 79.75 195 ARG A O 1
ATOM 1549 N N . ASP A 1 196 ? 4.921 -13.146 -13.826 1.00 73.44 196 ASP A N 1
ATOM 1550 C CA . ASP A 1 196 ? 3.760 -13.982 -13.529 1.00 73.44 196 ASP A CA 1
ATOM 1551 C C . ASP A 1 196 ? 3.436 -13.882 -12.027 1.00 73.44 196 ASP A C 1
ATOM 1553 O O . ASP A 1 196 ? 4.220 -14.368 -11.208 1.00 73.44 196 ASP A O 1
ATOM 1557 N N . PRO A 1 197 ? 2.309 -13.269 -11.627 1.00 64.50 197 PRO A N 1
ATOM 1558 C CA . PRO A 1 197 ? 1.953 -13.148 -10.218 1.00 64.50 197 PRO A CA 1
ATOM 1559 C C . PRO A 1 197 ? 1.598 -14.495 -9.567 1.00 64.50 197 PRO A C 1
ATOM 1561 O O . PRO A 1 197 ? 1.531 -14.564 -8.342 1.00 64.50 197 PRO A O 1
ATOM 1564 N N . GLN A 1 198 ? 1.348 -15.558 -10.344 1.00 61.06 198 GLN A N 1
ATOM 1565 C CA . GLN A 1 198 ? 1.088 -16.895 -9.801 1.00 61.06 198 GLN A CA 1
ATOM 1566 C C . GLN A 1 198 ? 2.364 -17.645 -9.410 1.00 61.06 198 GLN A C 1
ATOM 1568 O O . GLN A 1 198 ? 2.274 -18.629 -8.685 1.00 61.06 198 GLN A O 1
ATOM 1573 N N . ALA A 1 199 ? 3.540 -17.191 -9.850 1.00 58.62 199 ALA A N 1
ATOM 1574 C CA . ALA A 1 199 ? 4.808 -17.834 -9.511 1.00 58.62 199 ALA A CA 1
ATOM 1575 C C . ALA A 1 199 ? 5.223 -17.633 -8.037 1.00 58.62 199 ALA A C 1
ATOM 1577 O O . ALA A 1 199 ? 6.137 -18.309 -7.568 1.00 58.62 199 ALA A O 1
ATOM 1578 N N . ASP A 1 200 ? 4.561 -16.725 -7.310 1.00 47.88 200 ASP A N 1
ATOM 1579 C CA . ASP A 1 200 ? 4.913 -16.311 -5.940 1.00 47.88 200 ASP A CA 1
ATOM 1580 C C . ASP A 1 200 ? 3.826 -16.578 -4.888 1.00 47.88 200 ASP A C 1
ATOM 1582 O O . ASP A 1 200 ? 3.952 -16.130 -3.743 1.00 47.88 200 ASP A O 1
ATOM 1586 N N . LEU A 1 201 ? 2.751 -17.268 -5.279 1.00 44.34 201 LEU A N 1
ATOM 1587 C CA . LEU A 1 201 ? 1.661 -17.716 -4.405 1.00 44.34 201 LEU A CA 1
ATOM 1588 C C . LEU A 1 201 ? 1.775 -19.218 -4.140 1.00 44.34 201 LEU A C 1
ATOM 1590 O O . LEU A 1 201 ? 1.481 -19.611 -2.988 1.00 44.34 201 LEU A O 1
#

Radius of gyration: 23.06 Å; chains: 1; bounding box: 60×40×56 Å

Secondary structure (DSSP, 8-state):
------------SS--TTTHHHHHHHHHGGGBTTSSTT--TT--BS-------TTTPEEBPGGGTT-TTSB--SB-TTSPBPPPPTTEESB--GGGB-HHHHHHHHHHHHHHHHHHHHHHHHHHHHHS-----HHHHHHHHHHSSSSS-HHHHHHHHHHSHHHHHHHSTHHHHH-GGG------TT--HHHHHHS-GGGG-